Protein AF-A0A4Q1REK7-F1 (afdb_monomer_lite)

Structure (mmCIF, N/CA/C/O backbone):
data_AF-A0A4Q1REK7-F1
#
_entry.id   AF-A0A4Q1REK7-F1
#
loop_
_atom_site.group_PDB
_atom_site.id
_atom_site.type_symbol
_atom_site.label_atom_id
_atom_site.label_alt_id
_atom_site.label_comp_id
_atom_site.label_asym_id
_atom_site.label_entity_id
_atom_site.label_seq_id
_atom_site.pdbx_PDB_ins_code
_atom_site.Cartn_x
_atom_site.Cartn_y
_atom_site.Cartn_z
_atom_site.occupancy
_atom_site.B_iso_or_equiv
_atom_site.auth_seq_id
_atom_site.auth_comp_id
_atom_site.auth_asym_id
_atom_site.auth_atom_id
_atom_site.pdbx_PDB_model_num
ATOM 1 N N . MET A 1 1 ? -4.930 15.300 8.631 1.00 40.69 1 MET A N 1
ATOM 2 C CA . MET A 1 1 ? -4.802 14.930 7.208 1.00 40.69 1 MET A CA 1
ATOM 3 C C . MET A 1 1 ? -3.530 15.569 6.700 1.00 40.69 1 MET A C 1
ATOM 5 O O . MET A 1 1 ? -3.351 16.754 6.948 1.00 40.69 1 MET A O 1
ATOM 9 N N . ALA A 1 2 ? -2.632 14.798 6.089 1.00 46.28 2 ALA A N 1
ATOM 10 C CA . ALA A 1 2 ? -1.589 15.404 5.270 1.00 46.28 2 ALA A CA 1
ATOM 11 C C . ALA A 1 2 ? -2.269 16.112 4.088 1.00 46.28 2 ALA A C 1
ATOM 13 O O . ALA A 1 2 ? -3.303 15.639 3.612 1.00 46.28 2 ALA A O 1
ATOM 14 N N . GLU A 1 3 ? -1.734 17.251 3.660 1.00 57.84 3 GLU A N 1
ATOM 15 C CA . GLU A 1 3 ? -2.223 17.936 2.463 1.00 57.84 3 GLU A CA 1
ATOM 16 C C . GLU A 1 3 ? -2.093 16.985 1.258 1.00 57.84 3 GLU A C 1
ATOM 18 O O . GLU A 1 3 ? -1.004 16.444 1.050 1.00 57.84 3 GLU A O 1
ATOM 23 N N . PRO A 1 4 ? -3.153 16.767 0.456 1.00 64.94 4 PRO A N 1
ATOM 24 C CA . PRO A 1 4 ? -3.105 15.845 -0.682 1.00 64.94 4 PRO A CA 1
ATOM 25 C C . PRO A 1 4 ? -2.136 16.315 -1.777 1.00 64.94 4 PRO A C 1
ATOM 27 O O . PRO A 1 4 ? -1.752 15.540 -2.648 1.00 64.94 4 PRO A O 1
ATOM 30 N N . THR A 1 5 ? -1.731 17.589 -1.763 1.00 70.25 5 THR A N 1
ATOM 31 C CA . THR A 1 5 ? -0.732 18.145 -2.679 1.00 70.25 5 THR A CA 1
ATOM 32 C C . THR A 1 5 ? -0.025 19.335 -2.038 1.00 70.25 5 THR A C 1
ATOM 34 O O . THR A 1 5 ? -0.669 20.261 -1.545 1.00 70.25 5 THR A O 1
ATOM 37 N N . THR A 1 6 ? 1.307 19.342 -2.090 1.00 78.38 6 THR A N 1
ATOM 38 C CA . THR A 1 6 ? 2.155 20.408 -1.526 1.00 78.38 6 THR A CA 1
ATOM 39 C C . THR A 1 6 ? 2.846 21.270 -2.589 1.00 78.38 6 THR A C 1
ATOM 41 O O . THR A 1 6 ? 3.461 22.279 -2.246 1.00 78.38 6 THR A O 1
ATOM 44 N N . GLN A 1 7 ? 2.739 20.917 -3.877 1.00 83.75 7 GLN A N 1
ATOM 45 C CA . GLN A 1 7 ? 3.412 21.598 -4.988 1.00 83.75 7 GLN A CA 1
ATOM 46 C C . GLN A 1 7 ? 2.493 21.754 -6.205 1.00 83.75 7 GLN A C 1
ATOM 48 O O . GLN A 1 7 ? 1.791 20.823 -6.594 1.00 83.75 7 GLN A O 1
ATOM 53 N N . TYR A 1 8 ? 2.538 22.927 -6.842 1.00 85.12 8 TYR A N 1
ATOM 54 C CA . TYR A 1 8 ? 1.718 23.257 -8.010 1.00 85.12 8 TYR A CA 1
ATOM 55 C C . TYR A 1 8 ? 2.549 23.986 -9.067 1.00 85.12 8 TYR A C 1
ATOM 57 O O . TYR A 1 8 ? 3.308 24.902 -8.748 1.00 85.12 8 TYR A O 1
ATOM 65 N N . VAL A 1 9 ? 2.348 23.634 -10.339 1.00 86.81 9 VAL A N 1
ATOM 66 C CA . VAL A 1 9 ? 2.852 24.406 -11.484 1.00 86.81 9 VAL A CA 1
ATOM 67 C C . VAL A 1 9 ? 1.707 25.262 -12.015 1.00 86.81 9 VAL A C 1
ATOM 69 O O . VAL A 1 9 ? 0.675 24.741 -12.431 1.00 86.81 9 VAL A O 1
ATOM 72 N N . VAL A 1 10 ? 1.879 26.586 -12.000 1.00 87.69 10 VAL A N 1
ATOM 73 C CA . VAL A 1 10 ? 0.847 27.544 -12.423 1.00 87.69 10 VAL A CA 1
ATOM 74 C C . VAL A 1 10 ? 1.374 28.393 -13.575 1.00 87.69 10 VAL A C 1
ATOM 76 O O . VAL A 1 10 ? 2.417 29.034 -13.460 1.00 87.69 10 VAL A O 1
ATOM 79 N N . ALA A 1 11 ? 0.636 28.438 -14.684 1.00 89.56 11 ALA A N 1
ATOM 80 C CA . ALA A 1 11 ? 0.924 29.329 -15.804 1.00 89.56 11 ALA A CA 1
ATOM 81 C C . ALA A 1 11 ? 0.022 30.573 -15.747 1.00 89.56 11 ALA A C 1
ATOM 83 O O . ALA A 1 11 ? -1.202 30.471 -15.671 1.00 89.56 11 ALA A O 1
ATOM 84 N N . SER A 1 12 ? 0.624 31.765 -15.808 1.00 91.44 12 SER A N 1
ATOM 85 C CA . SER A 1 12 ? -0.128 33.023 -15.896 1.00 91.44 12 SER A CA 1
ATOM 86 C C . SER A 1 12 ? -0.939 33.093 -17.192 1.00 91.44 12 SER A C 1
ATOM 88 O O . SER A 1 12 ? -0.452 32.694 -18.249 1.00 91.44 12 SER A O 1
ATOM 90 N N . LYS A 1 13 ? -2.126 33.716 -17.146 1.00 90.12 13 LYS A N 1
ATOM 91 C CA . LYS A 1 13 ? -2.912 34.041 -18.353 1.00 90.12 13 LYS A CA 1
ATOM 92 C C . LYS A 1 13 ? -2.147 34.918 -19.351 1.00 90.12 13 LYS A C 1
ATOM 94 O O . LYS A 1 13 ? -2.462 34.901 -20.532 1.00 90.12 13 LYS A O 1
ATOM 99 N N . ALA A 1 14 ? -1.162 35.683 -18.880 1.00 95.38 14 ALA A N 1
ATOM 100 C CA . ALA A 1 14 ? -0.300 36.513 -19.720 1.00 95.38 14 ALA A CA 1
ATOM 101 C C . ALA A 1 14 ? 0.949 35.769 -20.236 1.00 95.38 14 ALA A C 1
ATOM 103 O O . ALA A 1 14 ? 1.764 36.365 -20.940 1.00 95.38 14 ALA A O 1
ATOM 104 N N . CYS A 1 15 ? 1.145 34.495 -19.873 1.00 94.12 15 CYS A N 1
ATOM 105 C CA . CYS A 1 15 ? 2.273 33.711 -20.364 1.00 94.12 15 CYS A CA 1
ATOM 106 C C . CYS A 1 15 ? 2.146 33.537 -21.879 1.00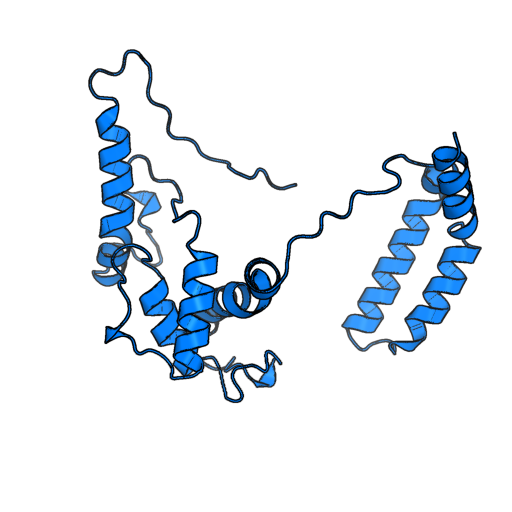 94.12 15 CYS A C 1
ATOM 108 O O . CYS A 1 15 ? 1.111 33.104 -22.374 1.00 94.12 15 CYS A O 1
ATOM 110 N N . LYS A 1 16 ? 3.207 33.877 -22.616 1.00 96.38 16 LYS A N 1
ATOM 111 C CA . LYS A 1 16 ? 3.201 33.820 -24.082 1.00 96.38 16 LYS A CA 1
ATOM 112 C C . LYS A 1 16 ? 3.076 32.388 -24.615 1.00 96.38 16 LYS A C 1
ATOM 114 O O . LYS A 1 16 ? 2.462 32.204 -25.656 1.00 96.38 16 LYS A O 1
ATOM 119 N N . ASN A 1 17 ? 3.652 31.414 -23.902 1.00 95.00 17 ASN A N 1
ATOM 120 C CA . ASN A 1 17 ? 3.702 30.002 -24.297 1.00 95.00 17 ASN A CA 1
ATOM 121 C C . ASN A 1 17 ? 3.345 29.090 -23.099 1.00 95.00 17 ASN A C 1
ATOM 123 O O . ASN A 1 17 ? 4.228 28.427 -22.542 1.00 95.00 17 ASN A O 1
ATOM 127 N N . PRO A 1 18 ? 2.088 29.089 -22.616 1.00 92.56 18 PRO A N 1
ATOM 128 C CA . PRO A 1 18 ? 1.692 28.291 -21.454 1.00 92.56 18 PRO A CA 1
ATOM 129 C C . PRO A 1 18 ? 1.814 26.778 -21.703 1.00 92.56 18 PRO A C 1
ATOM 131 O O . PRO A 1 18 ? 2.016 26.012 -20.763 1.00 92.56 18 PRO A O 1
ATOM 134 N N . GLU A 1 19 ? 1.770 26.335 -22.962 1.00 92.69 19 GLU A N 1
ATOM 135 C CA . GLU A 1 19 ? 1.952 24.938 -23.358 1.00 92.69 19 GLU A CA 1
ATOM 136 C C . GLU A 1 19 ? 3.364 24.405 -23.082 1.00 92.69 19 GLU A C 1
ATOM 138 O O . GLU A 1 19 ? 3.560 23.192 -23.012 1.00 92.69 19 GLU A O 1
ATOM 143 N N . ALA A 1 20 ? 4.354 25.289 -22.907 1.00 92.94 20 ALA A N 1
ATOM 144 C CA . ALA A 1 20 ? 5.713 24.889 -22.557 1.00 92.94 20 ALA A CA 1
ATOM 145 C C . ALA A 1 20 ? 5.761 24.150 -21.210 1.00 92.94 20 ALA A C 1
ATOM 147 O O . ALA A 1 20 ? 6.493 23.172 -21.096 1.00 92.94 20 ALA A O 1
ATOM 148 N N . ALA A 1 21 ? 4.941 24.555 -20.230 1.00 90.81 21 ALA A N 1
ATOM 149 C CA . ALA A 1 21 ? 4.862 23.879 -18.934 1.00 90.81 21 ALA A CA 1
ATOM 150 C C . ALA A 1 21 ? 4.430 22.412 -19.096 1.00 90.81 21 ALA A C 1
ATOM 152 O O . ALA A 1 21 ? 5.099 21.513 -18.601 1.00 90.81 21 ALA A O 1
ATOM 153 N N . PHE A 1 22 ? 3.379 22.158 -19.881 1.00 88.50 22 PHE A N 1
ATOM 154 C CA . PHE A 1 22 ? 2.903 20.799 -20.157 1.00 88.50 22 PHE A CA 1
ATOM 155 C C . PHE A 1 22 ? 3.913 19.969 -20.953 1.00 88.50 22 PHE A C 1
ATOM 157 O O . PHE A 1 22 ? 4.079 18.784 -20.692 1.00 88.50 22 PHE A O 1
ATOM 164 N N . LYS A 1 23 ? 4.626 20.578 -21.909 1.00 91.94 23 LYS A N 1
ATOM 165 C CA . LYS A 1 23 ? 5.681 19.882 -22.663 1.00 91.94 23 LYS A CA 1
ATOM 166 C C . LYS A 1 23 ? 6.846 19.459 -21.767 1.00 91.94 23 LYS A C 1
ATOM 168 O O . LYS A 1 23 ? 7.357 18.362 -21.956 1.00 91.94 23 LYS A O 1
ATOM 173 N N . ILE A 1 24 ? 7.241 20.303 -20.811 1.00 91.62 24 ILE A N 1
ATOM 174 C CA . ILE A 1 24 ? 8.262 19.978 -19.804 1.00 91.62 24 ILE A CA 1
ATOM 175 C C . ILE A 1 24 ? 7.775 18.805 -18.938 1.00 91.62 24 ILE A C 1
ATOM 177 O O . ILE A 1 24 ? 8.450 17.787 -18.854 1.00 91.62 24 ILE A O 1
ATOM 181 N N . VAL A 1 25 ? 6.555 18.874 -18.400 1.00 88.69 25 VAL A N 1
ATOM 182 C CA . VAL A 1 25 ? 5.981 17.784 -17.586 1.00 88.69 25 VAL A CA 1
ATOM 183 C C . VAL A 1 25 ? 5.888 16.462 -18.360 1.00 88.69 25 VAL A C 1
ATOM 185 O O . VAL A 1 25 ? 6.363 15.434 -17.887 1.00 88.69 25 VAL A O 1
ATOM 188 N N . ASN A 1 26 ? 5.359 16.473 -19.585 1.00 87.31 26 ASN A N 1
ATOM 189 C CA . ASN A 1 26 ? 5.257 15.257 -20.399 1.00 87.31 26 ASN A CA 1
ATOM 190 C C . ASN A 1 26 ? 6.634 14.675 -20.752 1.00 87.31 26 ASN A C 1
ATOM 192 O O . ASN A 1 26 ? 6.780 13.464 -20.907 1.00 87.31 26 ASN A O 1
ATOM 196 N N . TYR A 1 27 ? 7.648 15.530 -20.904 1.00 89.62 27 TYR A N 1
ATOM 197 C CA . TYR A 1 27 ? 9.011 15.086 -21.167 1.00 89.62 27 TYR A CA 1
ATOM 198 C C . TYR A 1 27 ? 9.643 14.427 -19.936 1.00 89.62 27 TYR A C 1
ATOM 200 O O . TYR A 1 27 ? 10.369 13.450 -20.117 1.00 89.62 27 TYR A O 1
ATOM 208 N N . LEU A 1 28 ? 9.334 14.893 -18.719 1.00 87.50 28 LEU A N 1
ATOM 209 C CA . LEU A 1 28 ? 9.695 14.203 -17.475 1.00 87.50 28 LEU A CA 1
ATOM 210 C C . LEU A 1 28 ? 9.077 12.802 -17.433 1.00 87.50 28 LEU A C 1
ATOM 212 O O . LEU A 1 28 ? 9.816 11.824 -17.402 1.00 87.50 28 LEU A O 1
ATOM 216 N N . ILE A 1 29 ? 7.744 12.705 -17.530 1.00 83.56 29 ILE A N 1
ATOM 217 C CA . ILE A 1 29 ? 7.005 11.429 -17.449 1.00 83.56 29 ILE A CA 1
ATOM 218 C C . ILE A 1 29 ? 7.565 10.408 -18.447 1.00 83.56 29 ILE A C 1
ATOM 220 O O . ILE A 1 29 ? 7.804 9.256 -18.099 1.00 83.56 29 ILE A O 1
ATOM 224 N N . LYS A 1 30 ? 7.846 10.852 -19.677 1.00 84.38 30 LYS A N 1
ATOM 225 C CA . LYS A 1 30 ? 8.348 9.987 -20.748 1.00 84.38 30 LYS A CA 1
ATOM 226 C C . LYS A 1 30 ? 9.787 9.493 -20.547 1.00 84.38 30 LYS A C 1
ATOM 228 O O . LYS A 1 30 ? 10.123 8.431 -21.064 1.00 84.38 30 LYS A O 1
ATOM 233 N N . ASN A 1 31 ? 10.667 10.277 -19.919 1.00 85.62 31 ASN A N 1
ATOM 234 C CA . ASN A 1 31 ? 12.115 10.020 -19.967 1.00 85.62 31 ASN A CA 1
ATOM 235 C C . ASN A 1 31 ? 12.771 9.795 -18.602 1.00 85.62 31 ASN A C 1
ATOM 237 O O . ASN A 1 31 ? 13.913 9.347 -18.576 1.00 85.62 31 ASN A O 1
ATOM 241 N N . GLU A 1 32 ? 12.093 10.085 -17.492 1.00 85.81 32 GLU A N 1
ATOM 242 C CA . GLU A 1 32 ? 12.689 10.006 -16.157 1.00 85.81 32 GLU A CA 1
ATOM 243 C C . GLU A 1 32 ? 13.304 8.636 -15.871 1.00 85.81 32 GLU A C 1
ATOM 245 O O . GLU A 1 32 ? 14.476 8.560 -15.516 1.00 85.81 32 GLU A O 1
ATOM 250 N N . GLN A 1 33 ? 12.552 7.554 -16.097 1.00 81.25 33 GLN A N 1
ATOM 251 C CA . GLN A 1 33 ? 13.055 6.209 -15.821 1.00 81.25 33 GLN A CA 1
ATOM 252 C C . GLN A 1 33 ? 14.275 5.875 -16.685 1.00 81.25 33 GLN A C 1
ATOM 254 O O . GLN A 1 33 ? 15.251 5.324 -16.195 1.00 81.25 33 GLN A O 1
ATOM 259 N N . LYS A 1 34 ? 14.275 6.310 -17.950 1.00 84.31 34 LYS A N 1
ATOM 260 C CA . LYS A 1 34 ? 15.433 6.155 -18.831 1.00 84.31 34 LYS A CA 1
ATOM 261 C C . LYS A 1 34 ? 16.668 6.874 -18.273 1.00 84.31 34 LYS A C 1
ATOM 263 O O . LYS A 1 34 ? 17.761 6.332 -18.352 1.00 84.31 34 LYS A O 1
ATOM 268 N N . TRP A 1 35 ? 16.521 8.075 -17.714 1.00 86.88 35 TRP A N 1
ATOM 269 C CA . TRP A 1 35 ? 17.642 8.802 -17.102 1.00 86.88 35 TRP A CA 1
ATOM 270 C C . TRP A 1 35 ? 18.164 8.124 -15.841 1.00 86.88 35 TRP A C 1
ATOM 272 O O . TRP A 1 35 ? 19.375 8.108 -15.623 1.00 86.88 35 TRP A O 1
ATOM 282 N N . VAL A 1 36 ? 17.268 7.553 -15.035 1.00 81.38 36 VAL A N 1
ATOM 283 C CA . VAL A 1 36 ? 17.641 6.726 -13.882 1.00 81.38 36 VAL A CA 1
ATOM 284 C C . VAL A 1 36 ? 18.452 5.516 -14.352 1.00 81.38 36 VAL A C 1
ATOM 286 O O . VAL A 1 36 ? 19.552 5.293 -13.852 1.00 81.38 36 VAL A O 1
ATOM 289 N N . ASP A 1 37 ? 17.970 4.801 -15.370 1.00 80.81 37 ASP A N 1
ATOM 290 C CA . ASP A 1 37 ? 18.637 3.618 -15.925 1.00 80.81 37 ASP A CA 1
ATOM 291 C C . ASP A 1 37 ? 19.992 3.958 -16.582 1.00 80.81 37 ASP A C 1
ATOM 293 O O . ASP A 1 37 ? 20.941 3.177 -16.515 1.00 80.81 37 ASP A O 1
ATOM 297 N N . GLU A 1 38 ? 20.111 5.141 -17.194 1.00 86.88 38 GLU A N 1
ATOM 298 C CA . GLU A 1 38 ? 21.355 5.673 -17.774 1.00 86.88 38 GLU A CA 1
ATOM 299 C C . GLU A 1 38 ? 22.320 6.251 -16.717 1.00 86.88 38 GLU A C 1
ATOM 301 O O . GLU A 1 38 ? 23.418 6.693 -17.061 1.00 86.88 38 GLU A O 1
ATOM 306 N N . GLY A 1 39 ? 21.940 6.244 -15.433 1.00 83.62 39 GLY A N 1
ATOM 307 C CA . GLY A 1 39 ? 22.769 6.722 -14.322 1.00 83.62 39 GLY A CA 1
ATOM 308 C C . GLY A 1 39 ? 22.915 8.244 -14.251 1.00 83.62 39 GLY A C 1
ATOM 309 O O . GLY A 1 39 ? 23.841 8.745 -13.615 1.00 83.62 39 GLY A O 1
ATOM 310 N N . VAL A 1 40 ? 22.021 8.990 -14.908 1.00 83.81 40 VAL A N 1
ATOM 311 C CA . VAL A 1 40 ? 21.954 10.459 -14.813 1.00 83.81 40 VAL A CA 1
ATOM 312 C C . VAL A 1 40 ? 21.526 10.875 -13.406 1.00 83.81 40 VAL A C 1
ATOM 314 O O . VAL A 1 40 ? 22.038 11.855 -12.868 1.00 83.81 40 VAL A O 1
ATOM 317 N N . SER A 1 41 ? 20.607 10.118 -12.804 1.00 79.38 41 SER A N 1
ATOM 318 C CA . SER A 1 41 ? 20.267 10.235 -11.389 1.00 79.38 41 SER A CA 1
ATOM 319 C C . SER A 1 41 ? 21.145 9.302 -10.563 1.00 79.38 41 SER A C 1
ATOM 321 O O . SER A 1 41 ? 21.316 8.131 -10.895 1.00 79.38 41 SER A O 1
ATOM 323 N N . THR A 1 42 ? 21.685 9.818 -9.465 1.00 74.12 42 THR A N 1
ATOM 324 C CA . THR A 1 42 ? 22.502 9.065 -8.512 1.00 74.12 42 THR A CA 1
ATOM 325 C C . THR A 1 42 ? 21.814 9.012 -7.153 1.00 74.12 42 THR A C 1
ATOM 327 O O . THR A 1 42 ? 20.797 9.661 -6.916 1.00 74.12 42 THR A O 1
ATOM 330 N N . THR A 1 43 ? 22.397 8.270 -6.213 1.00 69.69 43 THR A N 1
ATOM 331 C CA . THR A 1 43 ? 21.961 8.274 -4.808 1.00 69.69 43 THR A CA 1
ATOM 332 C C . THR A 1 43 ? 22.093 9.640 -4.130 1.00 69.69 43 THR A C 1
ATOM 334 O O . THR A 1 43 ? 21.492 9.850 -3.082 1.00 69.69 43 THR A O 1
ATOM 337 N N . GLU A 1 44 ? 22.898 10.546 -4.691 1.00 78.12 44 GLU A N 1
ATOM 338 C CA . GLU A 1 44 ? 23.170 11.880 -4.141 1.00 78.12 44 GLU A CA 1
ATOM 339 C C . GLU A 1 44 ? 22.415 12.993 -4.880 1.00 78.12 44 GLU A C 1
ATOM 341 O O . GLU A 1 44 ? 22.252 14.077 -4.327 1.00 78.12 44 GLU A O 1
ATOM 346 N N . MET A 1 45 ? 21.979 12.740 -6.120 1.00 81.62 45 MET A N 1
ATOM 347 C CA . MET A 1 45 ? 21.316 13.722 -6.976 1.00 81.62 45 MET A CA 1
ATOM 348 C C . MET A 1 45 ? 20.238 13.045 -7.826 1.00 81.62 45 MET A C 1
ATOM 350 O O . MET A 1 45 ? 20.538 12.305 -8.764 1.00 81.62 45 MET A O 1
ATOM 354 N N . GLY A 1 46 ? 18.976 13.290 -7.494 1.00 83.88 46 GLY A N 1
ATOM 355 C CA . GLY A 1 46 ? 17.816 12.770 -8.209 1.00 83.88 46 GLY A CA 1
ATOM 356 C C . GLY A 1 46 ? 17.367 13.687 -9.347 1.00 83.88 46 GLY A C 1
ATOM 357 O O . GLY A 1 46 ? 17.777 14.842 -9.444 1.00 83.88 46 GLY A O 1
ATOM 358 N N . THR A 1 47 ? 16.461 13.196 -10.198 1.00 86.31 47 THR A N 1
ATOM 359 C CA . THR A 1 47 ? 15.832 13.996 -11.269 1.00 86.31 47 THR A CA 1
ATOM 360 C C . THR A 1 47 ? 15.236 15.306 -10.752 1.00 86.31 47 THR A C 1
ATOM 362 O O . THR A 1 47 ? 15.334 16.340 -11.413 1.00 86.31 47 THR A O 1
ATOM 365 N N . ALA A 1 48 ? 14.683 15.281 -9.538 1.00 86.81 48 ALA A N 1
ATOM 366 C CA . ALA A 1 48 ? 14.117 16.445 -8.867 1.00 86.81 48 ALA A CA 1
ATOM 367 C C . ALA A 1 48 ? 15.111 17.601 -8.657 1.00 86.81 48 ALA A C 1
ATOM 369 O O . ALA A 1 48 ? 14.689 18.754 -8.598 1.00 86.81 48 ALA A O 1
ATOM 370 N N . ASP A 1 49 ? 16.414 17.313 -8.576 1.00 87.88 49 ASP A N 1
ATOM 371 C CA . ASP A 1 49 ? 17.441 18.317 -8.281 1.00 87.88 49 ASP A CA 1
ATOM 372 C C . ASP A 1 49 ? 17.819 19.168 -9.500 1.00 87.88 49 ASP A C 1
ATOM 374 O O . ASP A 1 49 ? 18.315 20.286 -9.351 1.00 87.88 49 ASP A O 1
ATOM 378 N N . PHE A 1 50 ? 17.590 18.662 -10.717 1.00 86.06 50 PHE A N 1
ATOM 379 C CA . PHE A 1 50 ? 18.024 19.326 -11.951 1.00 86.06 50 PHE A CA 1
ATOM 380 C C . PHE A 1 50 ? 16.920 19.510 -12.995 1.00 86.06 50 PHE A C 1
ATOM 382 O O . PHE A 1 50 ? 17.094 20.306 -13.924 1.00 86.06 50 PHE A O 1
ATOM 389 N N . TYR A 1 51 ? 15.792 18.803 -12.883 1.00 90.56 51 TYR A N 1
ATOM 390 C CA . TYR A 1 51 ? 14.721 18.907 -13.865 1.00 90.56 51 TYR A CA 1
ATOM 391 C C . TYR A 1 51 ? 13.831 20.140 -13.607 1.00 90.56 51 TYR A C 1
ATOM 393 O O . TYR A 1 51 ? 13.305 20.315 -12.505 1.00 90.56 51 TYR A O 1
ATOM 401 N N . PRO A 1 52 ? 13.630 21.029 -14.600 1.00 89.88 52 PRO A N 1
ATOM 402 C CA . PRO A 1 52 ? 12.833 22.235 -14.406 1.00 89.88 52 PRO A CA 1
ATOM 403 C C . PRO A 1 52 ? 11.361 21.896 -14.162 1.00 89.88 52 PRO A C 1
ATOM 405 O O . PRO A 1 52 ? 10.801 21.029 -14.826 1.00 89.88 52 PRO A O 1
ATOM 408 N N . LEU A 1 53 ? 10.714 22.646 -13.263 1.00 88.50 53 LEU A N 1
ATOM 409 C CA . LEU A 1 53 ? 9.303 22.449 -12.895 1.00 88.50 53 LEU A CA 1
ATOM 410 C C . LEU A 1 53 ? 9.000 21.027 -12.397 1.00 88.50 53 LEU A C 1
ATOM 412 O O . LEU A 1 53 ? 7.878 20.551 -12.570 1.00 88.50 53 LEU A O 1
ATOM 416 N N . TYR A 1 54 ? 9.991 20.353 -11.802 1.00 87.81 54 TYR A N 1
ATOM 417 C CA . TYR A 1 54 ? 9.781 19.031 -11.237 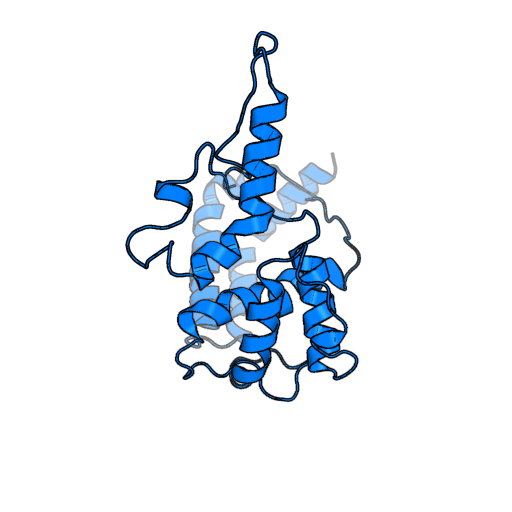1.00 87.81 54 TYR A CA 1
ATOM 418 C C . TYR A 1 54 ? 8.647 19.058 -10.209 1.00 87.81 54 TYR A C 1
ATOM 420 O O . TYR A 1 54 ? 8.601 19.901 -9.310 1.00 87.81 54 TYR A O 1
ATOM 428 N N . ASN A 1 55 ? 7.746 18.101 -10.367 1.00 85.38 55 ASN A N 1
ATOM 429 C CA . ASN A 1 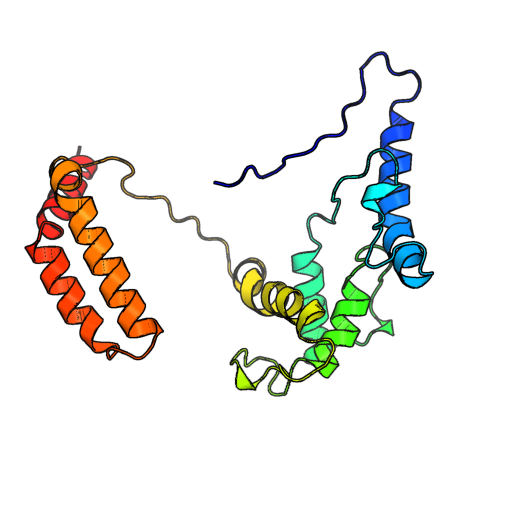55 ? 6.738 17.706 -9.404 1.00 85.38 55 ASN A CA 1
ATOM 430 C C . ASN A 1 55 ? 6.559 16.193 -9.574 1.00 85.38 55 ASN A C 1
ATOM 432 O O . ASN A 1 55 ? 6.892 15.639 -10.628 1.00 85.38 55 ASN A O 1
ATOM 436 N N . THR A 1 56 ? 6.028 15.528 -8.559 1.00 80.62 56 THR A N 1
ATOM 437 C CA . THR A 1 56 ? 5.692 14.113 -8.679 1.00 80.62 56 THR A CA 1
ATOM 438 C C . THR A 1 56 ? 4.413 13.992 -9.501 1.00 80.62 56 THR A C 1
ATOM 440 O O . THR A 1 56 ? 3.349 14.439 -9.076 1.00 80.62 56 THR A O 1
ATOM 443 N N . TYR A 1 57 ? 4.534 13.404 -10.689 1.00 79.00 57 TYR A N 1
ATOM 444 C CA . TYR A 1 57 ? 3.415 13.093 -11.572 1.00 79.00 57 TYR A CA 1
ATOM 445 C C . TYR A 1 57 ? 3.339 11.589 -11.775 1.00 79.00 57 TYR A C 1
ATOM 447 O O . TYR A 1 57 ? 4.366 10.950 -12.023 1.00 79.00 57 TYR A O 1
ATOM 455 N N . ASP A 1 58 ? 2.123 11.067 -11.715 1.00 79.94 58 ASP A N 1
ATOM 456 C CA . ASP A 1 58 ? 1.833 9.669 -11.992 1.00 79.94 58 ASP A CA 1
ATOM 457 C C . ASP A 1 58 ? 0.487 9.532 -12.708 1.00 79.94 58 ASP A C 1
ATOM 459 O O . ASP A 1 58 ? -0.286 10.500 -12.773 1.00 79.94 58 ASP A O 1
ATOM 463 N N . ASN A 1 59 ? 0.220 8.355 -13.271 1.00 85.12 59 ASN A N 1
ATOM 464 C CA . ASN A 1 59 ? -1.082 8.074 -13.865 1.00 85.12 59 ASN A CA 1
ATOM 465 C C . ASN A 1 59 ? -2.150 7.989 -12.771 1.00 85.12 59 ASN A C 1
ATOM 467 O O . ASN A 1 59 ? -1.887 7.546 -11.654 1.00 85.12 59 ASN A O 1
ATOM 471 N N . ALA A 1 60 ? -3.370 8.424 -13.091 1.00 85.94 60 ALA A N 1
ATOM 472 C CA . ALA A 1 60 ? -4.476 8.368 -12.136 1.00 85.94 60 ALA A CA 1
ATOM 473 C C . ALA A 1 60 ? -4.858 6.925 -11.766 1.00 85.94 60 ALA A C 1
ATOM 475 O O . ALA A 1 60 ? -5.412 6.718 -10.696 1.00 85.94 60 ALA A O 1
ATOM 476 N N . ASP A 1 61 ? -4.564 5.981 -12.658 1.00 89.06 61 ASP A N 1
ATOM 477 C CA . ASP A 1 61 ? -4.799 4.542 -12.573 1.00 89.06 61 ASP A CA 1
ATOM 478 C C . ASP A 1 61 ? -3.501 3.732 -12.367 1.00 89.06 61 ASP A C 1
ATOM 480 O O . ASP A 1 61 ? -3.498 2.516 -12.556 1.00 89.06 61 ASP A O 1
ATOM 484 N N . GLU A 1 62 ? -2.385 4.384 -11.997 1.00 89.44 62 GLU A N 1
ATOM 485 C CA . GLU A 1 62 ? -1.064 3.737 -11.904 1.00 89.44 62 GLU A CA 1
ATOM 486 C C . GLU A 1 62 ? -1.086 2.495 -11.001 1.00 89.44 62 GLU A C 1
ATOM 488 O O . GLU A 1 62 ? -0.499 1.459 -11.335 1.00 89.44 62 GLU A O 1
ATOM 493 N N . ILE A 1 63 ? -1.739 2.600 -9.839 1.00 91.12 63 ILE A N 1
ATOM 494 C CA . ILE A 1 63 ? -1.738 1.540 -8.828 1.00 91.12 63 ILE A CA 1
ATOM 495 C C . ILE A 1 63 ? -2.711 0.428 -9.219 1.00 91.12 63 ILE A C 1
ATOM 497 O O . ILE A 1 63 ? -2.331 -0.740 -9.135 1.00 91.12 63 ILE A O 1
ATOM 501 N N . GLU A 1 64 ? -3.893 0.762 -9.741 1.00 91.69 64 GLU A N 1
ATOM 502 C CA . GLU A 1 64 ? -4.888 -0.213 -10.193 1.00 91.69 64 GLU A CA 1
ATOM 503 C C . GLU A 1 64 ? -4.364 -1.050 -11.368 1.00 91.69 64 GLU A C 1
ATOM 505 O O . GLU A 1 64 ? -4.496 -2.278 -11.373 1.00 91.69 64 GLU A O 1
ATOM 510 N N . VAL A 1 65 ? -3.713 -0.408 -12.347 1.00 94.19 65 VAL A N 1
ATOM 511 C CA . VAL A 1 65 ? -3.070 -1.106 -13.470 1.00 94.19 65 VAL A CA 1
ATOM 512 C C . VAL A 1 65 ? -1.922 -1.978 -12.970 1.00 94.19 65 VAL A C 1
ATOM 514 O O . VAL A 1 65 ? -1.814 -3.139 -13.373 1.00 94.19 65 VAL A O 1
ATOM 517 N N . SER A 1 66 ? -1.087 -1.462 -12.062 1.00 95.62 66 SER A N 1
ATOM 518 C CA . SER A 1 66 ? 0.008 -2.248 -11.486 1.00 95.62 66 SER A CA 1
ATOM 519 C C . SER A 1 66 ? -0.503 -3.468 -10.721 1.00 95.62 66 SER A C 1
ATOM 521 O O . SER A 1 66 ? 0.058 -4.554 -10.862 1.00 95.62 66 SER A O 1
ATOM 523 N N . TYR A 1 67 ? -1.582 -3.323 -9.950 1.00 95.75 67 TYR A N 1
ATOM 524 C CA . TYR A 1 67 ? -2.214 -4.420 -9.224 1.00 95.75 67 TYR A CA 1
ATOM 525 C C . TYR A 1 67 ? -2.692 -5.526 -10.169 1.00 95.75 67 TYR A C 1
ATOM 527 O O . TYR A 1 67 ? -2.335 -6.695 -9.988 1.00 95.75 67 TYR A O 1
ATOM 535 N N . ASP A 1 68 ? -3.472 -5.160 -11.190 1.00 95.25 68 ASP A N 1
ATOM 536 C CA . ASP A 1 68 ? -4.041 -6.107 -12.152 1.00 95.25 68 ASP A CA 1
ATOM 537 C C . ASP A 1 68 ? -2.941 -6.853 -12.922 1.00 95.25 68 ASP A C 1
ATOM 539 O O . ASP A 1 68 ? -2.949 -8.085 -12.996 1.00 95.25 68 ASP A O 1
ATOM 543 N N . VAL A 1 69 ? -1.940 -6.122 -13.424 1.00 97.00 69 VAL A N 1
ATOM 544 C CA . VAL A 1 69 ? -0.814 -6.709 -14.163 1.00 97.00 69 VAL A CA 1
ATOM 545 C C . VAL A 1 69 ? 0.010 -7.636 -13.273 1.00 97.00 69 VAL A C 1
ATOM 547 O O . VAL A 1 69 ? 0.273 -8.771 -13.667 1.00 97.00 69 VAL A O 1
ATOM 550 N N . LEU A 1 70 ? 0.403 -7.211 -12.068 1.00 97.44 70 LEU A N 1
ATOM 551 C CA . LEU A 1 70 ? 1.205 -8.055 -11.175 1.00 97.44 70 LEU A CA 1
ATOM 552 C C . LEU A 1 70 ? 0.445 -9.317 -10.751 1.00 97.44 70 LEU A C 1
ATOM 554 O O . LEU A 1 70 ? 1.042 -10.391 -10.695 1.00 97.44 70 LEU A O 1
ATOM 558 N N . THR A 1 71 ? -0.862 -9.211 -10.502 1.00 95.62 71 THR A N 1
ATOM 559 C CA . THR A 1 71 ? -1.707 -10.356 -10.131 1.00 95.62 71 THR A CA 1
ATOM 560 C C . THR A 1 71 ? -1.785 -11.375 -11.266 1.00 95.62 71 THR A C 1
ATOM 562 O O . THR A 1 71 ? -1.484 -12.551 -11.056 1.00 95.62 71 THR A O 1
ATOM 565 N N . LYS A 1 72 ? -2.099 -10.929 -12.490 1.00 96.38 72 LYS A N 1
ATOM 566 C CA . LYS A 1 72 ? -2.133 -11.793 -13.684 1.00 96.38 72 LYS A CA 1
ATOM 567 C C . LYS A 1 72 ? -0.772 -12.400 -13.997 1.00 96.38 72 LYS A C 1
ATOM 569 O O . LYS A 1 72 ? -0.681 -13.563 -14.385 1.00 96.38 72 LYS A O 1
ATOM 574 N N . TYR A 1 73 ? 0.293 -11.625 -13.813 1.00 97.69 73 TYR A N 1
ATOM 575 C CA . TYR A 1 73 ? 1.656 -12.080 -14.052 1.00 97.69 73 TYR A CA 1
ATOM 576 C C . TYR A 1 73 ? 2.070 -13.174 -13.063 1.00 97.69 73 TYR A C 1
ATOM 578 O O . TYR A 1 73 ? 2.585 -14.210 -13.476 1.00 97.69 73 TYR A O 1
ATOM 586 N N . LEU A 1 74 ? 1.781 -12.996 -11.769 1.00 96.50 74 LEU A N 1
ATOM 587 C CA . LEU A 1 74 ? 2.021 -14.020 -10.747 1.00 96.50 74 LEU A CA 1
ATOM 588 C C . LEU A 1 74 ? 1.161 -15.274 -10.963 1.00 96.50 74 LEU A C 1
ATOM 590 O O . LEU A 1 74 ? 1.624 -16.381 -10.705 1.00 96.50 74 LEU A O 1
ATOM 594 N N . ALA A 1 75 ? -0.061 -15.124 -11.479 1.00 95.44 75 ALA A N 1
ATOM 595 C CA . ALA A 1 75 ? -0.917 -16.246 -11.864 1.00 95.44 75 ALA A CA 1
ATOM 596 C C . ALA A 1 75 ? -0.449 -16.970 -13.147 1.00 95.44 75 ALA A C 1
ATOM 598 O O . ALA A 1 75 ? -0.980 -18.027 -13.487 1.00 95.44 75 ALA A O 1
ATOM 599 N N . GLY A 1 76 ? 0.542 -16.423 -13.862 1.00 95.94 76 GLY A N 1
ATOM 600 C CA . GLY A 1 76 ? 1.032 -16.959 -15.133 1.00 95.94 76 GLY A CA 1
ATOM 601 C C . GLY A 1 76 ? 0.083 -16.736 -16.315 1.00 95.94 76 GLY A C 1
ATOM 602 O O . GLY A 1 76 ? 0.215 -17.410 -17.335 1.00 95.94 76 GLY A O 1
ATOM 603 N N . GLU A 1 77 ? -0.878 -15.817 -16.191 1.00 97.75 77 GLU A N 1
ATOM 604 C CA . GLU A 1 77 ? -1.856 -15.495 -17.240 1.00 97.75 77 GLU A CA 1
ATOM 605 C C . GLU A 1 77 ? -1.279 -14.584 -18.330 1.00 97.75 77 GLU A C 1
ATOM 607 O O . GLU A 1 77 ? -1.731 -14.626 -19.474 1.00 97.75 77 GLU A O 1
ATOM 612 N N . ILE A 1 78 ? -0.283 -13.770 -17.974 1.00 98.25 78 ILE A N 1
ATOM 613 C CA . ILE A 1 78 ? 0.432 -12.865 -18.879 1.00 98.25 78 ILE A CA 1
ATOM 614 C C . ILE A 1 78 ? 1.942 -12.999 -18.685 1.00 98.25 78 ILE A C 1
ATOM 616 O O . ILE A 1 78 ? 2.418 -13.525 -17.679 1.00 98.25 78 ILE A O 1
ATOM 620 N N . THR A 1 79 ? 2.700 -12.466 -19.634 1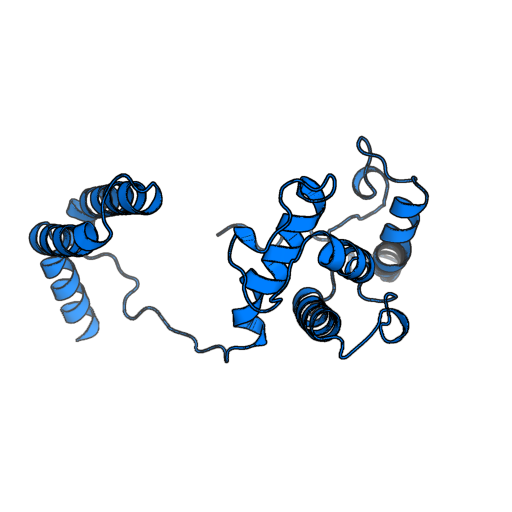.00 97.50 79 THR A N 1
ATOM 621 C CA . THR A 1 79 ? 4.157 -12.327 -19.587 1.00 97.50 79 THR A CA 1
ATOM 622 C C . THR A 1 79 ? 4.563 -10.860 -19.740 1.00 97.50 79 THR A C 1
ATOM 624 O O . THR A 1 79 ? 3.738 -10.003 -20.043 1.00 97.50 79 THR A O 1
ATOM 627 N N . MET A 1 80 ? 5.849 -10.543 -19.553 1.00 96.06 80 MET A N 1
ATOM 628 C CA . MET A 1 80 ? 6.351 -9.179 -19.783 1.00 96.06 80 MET A CA 1
ATOM 629 C C . MET A 1 80 ? 6.170 -8.700 -21.232 1.00 96.06 80 MET A C 1
ATOM 631 O O . MET A 1 80 ? 6.082 -7.496 -21.450 1.00 96.06 80 MET A O 1
ATOM 635 N N . ASP A 1 81 ? 6.093 -9.612 -22.207 1.00 96.69 81 ASP A N 1
ATOM 636 C CA . ASP A 1 81 ? 5.894 -9.266 -23.621 1.00 96.69 81 ASP A CA 1
ATOM 637 C C . ASP A 1 81 ? 4.459 -8.785 -23.915 1.00 96.69 81 ASP A C 1
ATOM 639 O O . ASP A 1 81 ? 4.221 -8.141 -24.937 1.00 96.69 81 ASP A O 1
ATOM 643 N N . ASP A 1 82 ? 3.511 -9.055 -23.009 1.00 96.62 82 ASP A N 1
ATOM 644 C CA . ASP A 1 82 ? 2.103 -8.662 -23.133 1.00 96.62 82 ASP A CA 1
ATOM 645 C C . ASP A 1 82 ? 1.815 -7.256 -22.567 1.00 96.62 82 ASP A C 1
ATOM 647 O O . ASP A 1 82 ? 0.685 -6.771 -22.656 1.00 96.62 82 ASP A O 1
ATOM 651 N N . VAL A 1 83 ? 2.814 -6.591 -21.971 1.00 95.06 83 VAL A N 1
ATOM 652 C CA . VAL A 1 83 ? 2.638 -5.352 -21.197 1.00 95.06 83 VAL A CA 1
ATOM 653 C C . VAL A 1 83 ? 3.281 -4.150 -21.895 1.00 95.06 83 VAL A C 1
ATOM 655 O O . VAL A 1 83 ? 4.456 -4.164 -22.261 1.00 95.06 83 VAL A O 1
ATOM 658 N N . ASP A 1 84 ? 2.520 -3.059 -22.033 1.00 90.81 84 ASP A N 1
ATOM 659 C CA . ASP A 1 84 ? 3.040 -1.767 -22.493 1.00 90.81 84 ASP A CA 1
ATOM 660 C C . ASP A 1 84 ? 3.586 -0.942 -21.317 1.00 90.81 84 ASP A C 1
ATOM 662 O O . ASP A 1 84 ? 2.846 -0.308 -20.566 1.00 90.81 84 ASP A O 1
ATOM 666 N N . PHE A 1 85 ? 4.911 -0.907 -21.186 1.00 88.56 85 PHE A N 1
ATOM 667 C CA . PHE A 1 85 ? 5.603 -0.136 -20.149 1.00 88.56 85 PHE A CA 1
ATOM 668 C C . PHE A 1 85 ? 5.779 1.355 -20.482 1.00 88.56 85 PHE A C 1
ATOM 670 O O . PHE A 1 85 ? 6.427 2.078 -19.727 1.00 88.56 85 PHE A O 1
ATOM 677 N N . SER A 1 86 ? 5.264 1.838 -21.620 1.00 82.56 86 SER A N 1
ATOM 678 C CA . SER A 1 86 ? 5.484 3.225 -22.056 1.00 82.56 86 SER A CA 1
ATOM 679 C C . SER A 1 86 ? 4.731 4.265 -21.223 1.00 82.56 86 SER A C 1
ATOM 681 O O . SER A 1 86 ? 5.116 5.437 -21.221 1.00 82.56 86 SER A O 1
ATOM 683 N N . THR A 1 87 ? 3.678 3.843 -20.522 1.00 80.62 87 THR A N 1
ATOM 684 C CA . THR A 1 87 ? 2.826 4.706 -19.696 1.00 80.62 87 THR A CA 1
ATOM 685 C C . THR A 1 87 ? 3.055 4.496 -18.202 1.00 80.62 87 THR A C 1
ATOM 687 O O . THR A 1 87 ? 3.061 5.478 -17.470 1.00 80.62 87 THR A O 1
ATOM 690 N N . HIS A 1 88 ? 3.338 3.265 -17.766 1.00 88.75 88 HIS A N 1
ATOM 691 C CA . HIS A 1 88 ? 3.520 2.886 -16.358 1.00 88.75 88 HIS A CA 1
ATOM 692 C C . HIS A 1 88 ? 4.998 2.602 -16.078 1.00 88.75 88 HIS A C 1
ATOM 694 O O . HIS A 1 88 ? 5.469 1.461 -16.123 1.00 88.75 88 HIS A O 1
ATOM 700 N N . LYS A 1 89 ? 5.766 3.673 -15.855 1.00 83.44 89 LYS A N 1
ATOM 701 C CA . LYS A 1 89 ? 7.241 3.643 -15.882 1.00 83.44 89 LYS A CA 1
ATOM 702 C C . LYS A 1 89 ? 7.873 2.716 -14.833 1.00 83.44 89 LYS A C 1
ATOM 704 O O . LYS A 1 89 ? 8.986 2.241 -15.041 1.00 83.44 89 LYS A O 1
ATOM 709 N N . LEU A 1 90 ? 7.183 2.459 -13.720 1.00 88.88 90 LEU A N 1
ATOM 710 C CA . LEU A 1 90 ? 7.682 1.622 -12.623 1.00 88.88 90 LEU A CA 1
ATOM 711 C C . LEU A 1 90 ? 7.292 0.144 -12.773 1.00 88.88 90 LEU A C 1
ATOM 713 O O . LEU A 1 90 ? 7.975 -0.725 -12.231 1.00 88.88 90 LEU A O 1
ATOM 717 N N . LEU A 1 91 ? 6.261 -0.153 -13.570 1.00 93.69 91 LEU A N 1
ATOM 718 C CA . LEU A 1 91 ? 5.646 -1.477 -13.663 1.00 93.69 91 LEU A CA 1
ATOM 719 C C . LEU A 1 91 ? 6.621 -2.571 -14.107 1.00 93.69 91 LEU A C 1
ATOM 721 O O . LEU A 1 91 ? 6.574 -3.689 -13.600 1.00 93.69 91 LEU A O 1
ATOM 725 N N . LYS A 1 92 ? 7.556 -2.255 -15.010 1.00 93.19 92 LYS A N 1
ATOM 726 C CA . LYS A 1 92 ? 8.584 -3.217 -15.429 1.00 93.19 92 LYS A CA 1
ATOM 727 C C . LYS A 1 92 ? 9.464 -3.651 -14.254 1.00 93.19 92 LYS A C 1
ATOM 729 O O . LYS A 1 92 ? 9.674 -4.844 -14.049 1.00 93.19 92 LYS A O 1
ATOM 734 N N . SER A 1 93 ? 9.949 -2.683 -13.476 1.00 92.56 93 SER A N 1
ATOM 735 C CA . SER A 1 93 ? 10.756 -2.936 -12.277 1.00 92.56 93 SER A CA 1
ATOM 736 C C . SER A 1 93 ? 9.951 -3.705 -11.228 1.00 92.56 93 SER A C 1
ATOM 738 O O . SER A 1 93 ? 10.467 -4.639 -10.614 1.00 92.56 93 SER A O 1
ATOM 740 N N . ASP A 1 94 ? 8.662 -3.381 -11.078 1.00 96.69 94 ASP A N 1
ATOM 741 C CA . ASP A 1 94 ? 7.757 -4.097 -10.180 1.00 96.69 94 ASP A CA 1
ATOM 742 C C . ASP A 1 94 ? 7.597 -5.572 -10.602 1.00 96.69 94 ASP A C 1
ATOM 744 O O . ASP A 1 94 ? 7.762 -6.466 -9.768 1.00 96.69 94 ASP A O 1
ATOM 748 N N . MET A 1 95 ? 7.381 -5.861 -11.893 1.00 97.50 95 MET A N 1
ATOM 749 C CA . MET A 1 95 ? 7.302 -7.234 -12.419 1.00 97.50 95 MET A CA 1
ATOM 750 C C . MET A 1 95 ? 8.624 -8.005 -12.257 1.00 97.50 95 MET A C 1
ATOM 752 O O . MET A 1 95 ? 8.630 -9.191 -11.919 1.00 97.50 95 MET A O 1
ATOM 756 N N . GLU A 1 96 ? 9.770 -7.358 -12.470 1.00 96.19 96 GLU A N 1
ATOM 757 C CA . GLU A 1 96 ? 11.083 -7.980 -12.258 1.00 96.19 96 GLU A CA 1
ATOM 758 C C . GLU A 1 96 ? 11.342 -8.279 -10.773 1.00 96.19 96 GLU A C 1
ATOM 760 O O . GLU A 1 96 ? 11.873 -9.338 -10.427 1.00 96.19 96 GLU A O 1
ATOM 765 N N . ALA A 1 97 ? 10.956 -7.365 -9.882 1.00 97.56 97 ALA A N 1
ATOM 766 C CA . ALA A 1 97 ? 11.163 -7.499 -8.446 1.00 97.56 97 ALA A CA 1
ATOM 767 C C . ALA A 1 97 ? 10.205 -8.512 -7.808 1.00 97.56 97 ALA A C 1
ATOM 769 O O . ALA A 1 97 ? 10.630 -9.290 -6.949 1.00 97.56 97 ALA A O 1
ATOM 770 N N . VAL A 1 98 ? 8.935 -8.550 -8.231 1.00 97.62 98 VAL A N 1
ATOM 771 C CA . VAL A 1 98 ? 7.917 -9.408 -7.606 1.00 97.62 98 VAL A CA 1
ATOM 772 C C . VAL A 1 98 ? 8.270 -10.889 -7.722 1.00 97.62 98 VAL A C 1
ATOM 774 O O . VAL A 1 98 ? 8.093 -11.626 -6.759 1.00 97.62 98 VAL A O 1
ATOM 777 N N . THR A 1 99 ? 8.888 -11.315 -8.828 1.00 95.19 99 THR A N 1
ATOM 778 C CA . THR A 1 99 ? 9.328 -12.714 -9.022 1.00 95.19 99 THR A CA 1
ATOM 779 C C . THR A 1 99 ? 10.460 -13.134 -8.084 1.00 95.19 99 THR A C 1
ATOM 781 O O . THR A 1 99 ? 10.607 -14.314 -7.773 1.00 95.19 99 THR A O 1
ATOM 784 N N . LYS A 1 100 ? 11.265 -12.175 -7.612 1.00 96.75 100 LYS A N 1
ATOM 785 C CA . LYS A 1 100 ? 12.366 -12.407 -6.663 1.00 96.75 100 LYS A CA 1
ATOM 786 C C . LYS A 1 100 ? 11.904 -12.309 -5.209 1.00 96.75 100 LYS A C 1
ATOM 788 O O . LYS A 1 100 ? 12.514 -12.914 -4.323 1.00 96.75 100 LYS A O 1
ATOM 793 N N . LEU A 1 101 ? 10.871 -11.501 -4.965 1.00 97.81 101 LEU A N 1
ATOM 794 C CA . LEU A 1 101 ? 10.436 -11.112 -3.628 1.00 97.81 101 LEU A CA 1
ATOM 795 C C . LEU A 1 101 ? 9.200 -11.857 -3.136 1.00 97.81 101 LEU A C 1
ATOM 797 O O . LEU A 1 101 ? 9.114 -12.111 -1.936 1.00 97.81 101 LEU A O 1
ATOM 801 N N . LYS A 1 102 ? 8.266 -12.233 -4.009 1.00 97.62 102 LYS A N 1
ATOM 802 C CA . LYS A 1 102 ? 7.071 -12.992 -3.636 1.00 97.62 102 LYS A CA 1
ATOM 803 C C . LYS A 1 102 ? 7.316 -14.490 -3.832 1.00 97.62 102 LYS A C 1
ATOM 805 O O . LYS A 1 102 ? 7.811 -14.924 -4.867 1.00 97.62 102 LYS A O 1
ATOM 810 N N . LYS A 1 103 ? 6.948 -15.286 -2.831 1.00 96.50 103 LYS A N 1
ATOM 811 C CA . LYS A 1 103 ? 6.996 -16.754 -2.849 1.00 96.50 103 LYS A CA 1
ATOM 812 C C . LYS A 1 103 ? 5.596 -17.327 -3.057 1.00 96.50 103 LYS A C 1
ATOM 814 O O . LYS A 1 103 ? 4.607 -16.692 -2.680 1.00 96.50 103 LYS A O 1
ATOM 819 N N . GLU A 1 104 ? 5.537 -18.536 -3.607 1.00 94.81 104 GLU A N 1
ATOM 820 C CA . GLU A 1 104 ? 4.301 -19.312 -3.670 1.00 94.81 104 GLU A CA 1
ATOM 821 C C . GLU A 1 104 ? 3.816 -19.725 -2.261 1.00 94.81 104 GLU A C 1
ATOM 823 O O . GLU A 1 104 ? 4.639 -19.978 -1.370 1.00 94.81 104 GLU A O 1
ATOM 828 N N . PRO A 1 105 ? 2.492 -19.837 -2.054 1.00 95.50 105 PRO A N 1
ATOM 829 C CA . PRO A 1 105 ? 1.437 -19.480 -3.005 1.00 95.50 105 PRO A CA 1
ATOM 830 C C . PRO A 1 105 ? 1.268 -17.949 -3.113 1.00 95.50 105 PRO A C 1
ATOM 832 O O . PRO A 1 105 ? 1.486 -17.201 -2.154 1.00 95.50 105 PRO A O 1
ATOM 835 N N . TYR A 1 106 ? 0.983 -17.458 -4.321 1.00 94.00 106 TYR A N 1
ATOM 836 C CA . TYR A 1 106 ? 1.063 -16.025 -4.632 1.00 94.00 106 TYR A CA 1
ATOM 837 C C . TYR A 1 106 ? -0.099 -15.187 -4.088 1.00 94.00 106 TYR A C 1
ATOM 839 O O . TYR A 1 106 ? 0.066 -13.984 -3.912 1.00 94.00 106 TYR A O 1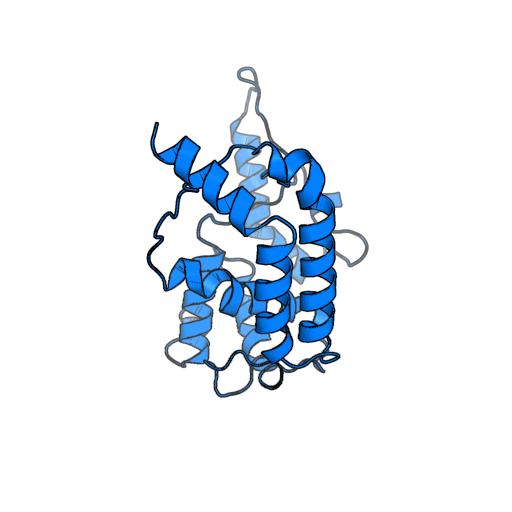
ATOM 847 N N . ASP A 1 107 ? -1.208 -15.827 -3.741 1.00 90.94 107 ASP A N 1
ATOM 848 C CA . ASP A 1 107 ? -2.377 -15.250 -3.075 1.00 90.94 107 ASP A CA 1
ATOM 849 C C . ASP A 1 107 ? -2.239 -15.175 -1.541 1.00 90.94 107 ASP A C 1
ATOM 851 O O . ASP A 1 107 ? -3.031 -14.506 -0.878 1.00 90.94 107 ASP A O 1
ATOM 855 N N . ASP A 1 108 ? -1.220 -15.813 -0.958 1.00 93.94 108 ASP A N 1
ATOM 856 C CA . ASP A 1 108 ? -0.922 -15.716 0.471 1.00 93.94 108 ASP A CA 1
ATOM 857 C C . ASP A 1 108 ? 0.046 -14.558 0.750 1.00 93.94 108 ASP A C 1
ATOM 859 O O . ASP A 1 108 ? 1.231 -14.601 0.404 1.00 93.94 108 ASP A O 1
ATOM 863 N N . PHE A 1 109 ? -0.457 -13.513 1.404 1.00 93.12 109 PHE A N 1
ATOM 864 C CA . PHE A 1 109 ? 0.305 -12.309 1.741 1.00 93.12 109 PHE A CA 1
ATOM 865 C C . PHE A 1 109 ? 0.964 -12.348 3.127 1.00 93.12 109 PHE A C 1
ATOM 867 O O . PHE A 1 109 ? 1.467 -11.322 3.593 1.00 93.12 109 PHE A O 1
ATOM 874 N N . SER A 1 110 ? 1.009 -13.519 3.774 1.00 94.25 110 SER A N 1
ATOM 875 C CA . SER A 1 110 ? 1.719 -13.723 5.041 1.00 94.25 110 SER A CA 1
ATOM 876 C C . SER A 1 110 ? 3.203 -13.363 4.925 1.00 94.25 110 SER A C 1
ATOM 878 O O . SER A 1 110 ? 3.832 -13.510 3.875 1.00 94.25 110 SER A O 1
ATOM 880 N N . LEU A 1 111 ? 3.790 -12.888 6.027 1.00 92.31 111 LEU A N 1
ATOM 881 C CA . LEU A 1 111 ? 5.160 -12.361 6.051 1.00 92.31 111 LEU A CA 1
ATOM 882 C C . LEU A 1 111 ? 6.208 -13.366 5.536 1.00 92.31 111 LEU A C 1
ATOM 884 O O . LEU A 1 111 ? 7.153 -12.980 4.851 1.00 92.31 111 LEU A O 1
ATOM 888 N N . ASP A 1 112 ? 6.033 -14.656 5.826 1.00 94.94 112 ASP A N 1
ATOM 889 C CA . ASP A 1 112 ? 6.934 -15.733 5.395 1.00 94.94 112 ASP A CA 1
ATOM 890 C C . ASP A 1 112 ? 6.900 -15.984 3.876 1.00 94.94 112 ASP A C 1
ATOM 892 O O . ASP A 1 112 ? 7.844 -16.563 3.322 1.00 94.94 112 ASP A O 1
ATOM 896 N N . LYS A 1 113 ? 5.857 -15.498 3.187 1.00 97.25 113 LYS A N 1
ATOM 897 C CA . LYS A 1 113 ? 5.713 -15.546 1.723 1.00 97.25 113 LYS A CA 1
ATOM 898 C C . LYS A 1 113 ? 6.447 -14.427 1.002 1.00 97.25 113 LYS A C 1
ATOM 900 O O . LYS A 1 113 ? 6.410 -14.371 -0.226 1.00 97.25 113 LYS A O 1
ATOM 905 N N . TRP A 1 114 ? 7.161 -13.585 1.737 1.00 97.00 114 TRP A N 1
ATOM 906 C CA . TRP A 1 114 ? 8.053 -12.581 1.180 1.00 97.00 114 TRP A CA 1
ATOM 907 C C . TRP A 1 114 ? 9.517 -12.959 1.433 1.00 97.00 114 TRP A C 1
ATOM 909 O O . TRP A 1 114 ? 9.880 -13.579 2.438 1.00 97.00 114 TRP A O 1
ATOM 919 N N . ASN A 1 115 ? 10.388 -12.648 0.479 1.00 96.88 115 ASN A N 1
ATOM 920 C CA . ASN A 1 115 ? 11.830 -12.817 0.600 1.00 96.88 115 ASN A CA 1
ATOM 921 C C . ASN A 1 115 ? 12.457 -11.548 1.189 1.00 96.88 115 ASN A C 1
ATOM 923 O O . ASN A 1 115 ? 12.944 -10.684 0.463 1.00 96.88 115 ASN A O 1
ATOM 927 N N . LEU A 1 116 ? 12.418 -11.439 2.517 1.00 95.88 116 LEU A N 1
ATOM 928 C CA . LEU A 1 116 ? 12.933 -10.271 3.239 1.00 95.88 116 LEU A CA 1
ATOM 929 C C . LEU A 1 116 ? 14.465 -10.160 3.201 1.00 95.88 116 LEU A C 1
ATOM 931 O O . LEU A 1 116 ? 14.998 -9.075 3.412 1.00 95.88 116 LEU A O 1
ATOM 935 N N . ASP A 1 117 ? 15.159 -11.264 2.912 1.00 95.69 117 ASP A N 1
ATOM 936 C CA . ASP A 1 117 ? 16.624 -11.344 2.908 1.00 95.69 117 ASP A CA 1
ATOM 937 C C . ASP A 1 117 ? 17.251 -10.914 1.570 1.00 95.69 117 ASP A C 1
ATOM 939 O O . ASP A 1 117 ? 18.474 -10.847 1.445 1.00 95.69 117 ASP A O 1
ATOM 943 N N . SER A 1 118 ? 16.434 -10.635 0.548 1.00 96.00 118 SER A N 1
ATOM 944 C CA . SER A 1 118 ? 16.930 -10.158 -0.742 1.00 96.00 118 SER A CA 1
ATOM 945 C C . SER A 1 118 ? 17.532 -8.757 -0.624 1.00 96.00 118 SER A C 1
ATOM 947 O O . SER A 1 118 ? 16.990 -7.864 0.025 1.00 96.00 118 SER A O 1
ATOM 949 N N . ASP A 1 119 ? 18.628 -8.542 -1.343 1.00 96.00 119 ASP A N 1
ATOM 950 C CA . ASP A 1 119 ? 19.291 -7.252 -1.528 1.00 96.00 119 ASP A CA 1
ATOM 951 C C . ASP A 1 119 ? 18.353 -6.142 -2.035 1.00 96.00 119 ASP A C 1
ATOM 953 O O . ASP A 1 119 ? 18.496 -4.985 -1.636 1.00 96.00 119 ASP A O 1
ATOM 957 N N . ILE A 1 120 ? 17.357 -6.491 -2.855 1.00 94.75 120 ILE A N 1
ATOM 958 C CA . ILE A 1 120 ? 16.367 -5.539 -3.376 1.00 94.75 120 ILE A CA 1
ATOM 959 C C . ILE A 1 120 ? 15.152 -5.345 -2.456 1.00 94.75 120 ILE A C 1
ATOM 961 O O . ILE A 1 120 ? 14.344 -4.445 -2.694 1.00 94.75 120 ILE A O 1
ATOM 965 N N . ALA A 1 121 ? 15.010 -6.136 -1.384 1.00 94.88 121 ALA A N 1
ATOM 966 C CA . ALA A 1 121 ? 13.827 -6.091 -0.522 1.00 94.88 121 ALA A CA 1
ATOM 967 C C . ALA A 1 121 ? 13.611 -4.694 0.074 1.00 94.88 121 ALA A C 1
ATOM 969 O O . ALA A 1 121 ? 12.508 -4.164 0.018 1.00 94.88 121 ALA A O 1
ATOM 970 N N . LYS A 1 122 ? 14.673 -4.042 0.561 1.00 93.44 122 LYS A N 1
ATOM 971 C CA . LYS A 1 122 ? 14.577 -2.706 1.172 1.00 93.44 122 LYS A CA 1
ATOM 972 C C . LYS A 1 122 ? 13.959 -1.655 0.239 1.00 93.44 122 LYS A C 1
ATOM 974 O O . LYS A 1 122 ? 13.252 -0.772 0.717 1.00 93.44 122 LYS A O 1
ATOM 979 N N . ASN A 1 123 ? 14.238 -1.743 -1.060 1.00 89.44 123 ASN A N 1
ATOM 980 C CA . ASN A 1 123 ? 13.855 -0.716 -2.028 1.00 89.44 123 ASN A CA 1
ATOM 981 C C . ASN A 1 123 ? 12.544 -1.053 -2.752 1.00 89.44 123 ASN A C 1
ATOM 983 O O . ASN A 1 123 ? 11.756 -0.152 -3.018 1.00 89.44 123 ASN A O 1
ATOM 987 N N . ASN A 1 124 ? 12.293 -2.331 -3.047 1.00 95.31 124 ASN A N 1
ATOM 988 C CA . ASN A 1 124 ? 11.156 -2.745 -3.872 1.00 95.31 124 ASN A CA 1
ATOM 989 C C . ASN A 1 124 ? 9.991 -3.313 -3.051 1.00 95.31 124 ASN A C 1
ATOM 991 O O . ASN A 1 124 ? 8.833 -3.125 -3.422 1.00 95.31 124 ASN A O 1
ATOM 995 N N . LEU A 1 125 ? 10.264 -3.983 -1.925 1.00 95.38 125 LEU A N 1
ATOM 996 C CA . LEU A 1 125 ? 9.220 -4.662 -1.154 1.00 95.38 125 LEU A CA 1
ATOM 997 C C . LEU A 1 125 ? 8.130 -3.711 -0.631 1.00 95.38 125 LEU A C 1
ATOM 999 O O . LEU A 1 125 ? 6.962 -4.068 -0.770 1.00 95.38 125 LEU A O 1
ATOM 1003 N N . PRO A 1 126 ? 8.439 -2.515 -0.079 1.00 95.19 126 PRO A N 1
ATOM 1004 C CA . PRO A 1 126 ? 7.395 -1.621 0.422 1.00 95.19 126 PRO A CA 1
ATOM 1005 C C . PRO A 1 126 ? 6.371 -1.245 -0.651 1.00 95.19 126 PRO A C 1
ATOM 1007 O O . PRO A 1 126 ? 5.174 -1.244 -0.377 1.00 95.19 126 PRO A O 1
ATOM 1010 N N . ARG A 1 127 ? 6.833 -0.982 -1.882 1.00 94.38 127 ARG A N 1
ATOM 1011 C CA . ARG A 1 127 ? 5.961 -0.671 -3.019 1.00 94.38 127 ARG A CA 1
ATOM 1012 C C . ARG A 1 127 ? 5.119 -1.879 -3.424 1.00 94.38 127 ARG A C 1
ATOM 1014 O O . ARG A 1 127 ? 3.909 -1.743 -3.549 1.00 94.38 127 ARG A O 1
ATOM 1021 N N . LEU A 1 128 ? 5.727 -3.058 -3.568 1.00 97.06 128 LEU A N 1
ATOM 1022 C CA . LEU A 1 128 ? 4.999 -4.277 -3.943 1.00 97.06 128 LEU A CA 1
ATOM 1023 C C . LEU A 1 128 ? 3.919 -4.653 -2.923 1.00 97.06 128 LEU A C 1
ATOM 1025 O O . LEU A 1 128 ? 2.822 -5.037 -3.315 1.00 97.06 128 LEU A O 1
ATOM 1029 N N . VAL A 1 129 ? 4.207 -4.517 -1.625 1.00 95.81 129 VAL A N 1
ATOM 1030 C CA . VAL A 1 129 ? 3.220 -4.750 -0.558 1.00 95.81 129 VAL A CA 1
ATOM 1031 C C . VAL A 1 129 ? 2.115 -3.695 -0.605 1.00 95.81 129 VAL A C 1
ATOM 1033 O O . VAL A 1 129 ? 0.942 -4.042 -0.483 1.00 95.81 129 VAL A O 1
ATOM 1036 N N . ALA A 1 130 ? 2.458 -2.420 -0.815 1.00 94.56 130 ALA A N 1
ATOM 1037 C CA . ALA A 1 130 ? 1.463 -1.359 -0.946 1.00 94.56 130 ALA A CA 1
ATOM 1038 C C . ALA A 1 130 ? 0.502 -1.614 -2.117 1.00 94.56 130 ALA A C 1
ATOM 1040 O O . ALA A 1 130 ? -0.698 -1.448 -1.943 1.00 94.56 130 ALA A O 1
ATOM 1041 N N . ILE A 1 131 ? 1.008 -2.085 -3.261 1.00 95.56 131 ILE A N 1
ATOM 1042 C CA . ILE A 1 131 ? 0.182 -2.432 -4.423 1.00 95.56 131 ILE A CA 1
ATOM 1043 C C . ILE A 1 131 ? -0.649 -3.688 -4.123 1.00 95.56 131 ILE A C 1
ATOM 1045 O O . ILE A 1 131 ? -1.870 -3.627 -4.075 1.00 95.56 131 ILE A O 1
ATOM 1049 N N . LEU A 1 132 ? -0.004 -4.829 -3.867 1.00 95.31 132 LEU A N 1
ATOM 1050 C CA . LEU A 1 132 ? -0.681 -6.133 -3.831 1.00 95.31 132 LEU A CA 1
ATOM 1051 C C . LEU A 1 132 ? -1.545 -6.370 -2.585 1.00 95.31 132 LEU A C 1
ATOM 1053 O O . LEU A 1 132 ? -2.444 -7.205 -2.628 1.00 95.31 132 LEU A O 1
ATOM 1057 N N . VAL A 1 133 ? -1.275 -5.669 -1.482 1.00 93.81 133 VAL A N 1
ATOM 1058 C CA . VAL A 1 133 ? -2.032 -5.795 -0.224 1.00 93.81 133 VAL A CA 1
ATOM 1059 C C . VAL A 1 133 ? -2.795 -4.515 0.085 1.00 93.81 133 VAL A C 1
ATOM 1061 O O . VAL A 1 133 ? -3.974 -4.573 0.420 1.00 93.81 133 VAL A O 1
ATOM 1064 N N . GLY A 1 134 ? -2.123 -3.366 -0.005 1.00 92.00 134 GLY A N 1
ATOM 1065 C CA . GLY A 1 134 ? -2.702 -2.077 0.374 1.00 92.00 134 GLY A CA 1
ATOM 1066 C C . GLY A 1 134 ? -3.817 -1.617 -0.560 1.00 92.00 134 GLY A C 1
ATOM 1067 O O . GLY A 1 134 ? -4.835 -1.133 -0.074 1.00 92.00 134 GLY A O 1
ATOM 1068 N N . ASP A 1 135 ? -3.646 -1.802 -1.870 1.00 89.75 135 ASP A N 1
ATOM 1069 C CA . ASP A 1 135 ? -4.630 -1.383 -2.874 1.00 89.75 135 ASP A CA 1
ATOM 1070 C C . ASP A 1 135 ? -5.654 -2.468 -3.233 1.00 89.75 135 ASP A C 1
ATOM 1072 O O . ASP A 1 135 ? -6.694 -2.187 -3.825 1.00 89.75 135 ASP A O 1
ATOM 1076 N N . ALA A 1 136 ? -5.421 -3.712 -2.804 1.00 89.50 136 ALA A N 1
ATOM 1077 C CA . ALA A 1 136 ? -6.332 -4.823 -3.064 1.00 89.50 136 ALA A CA 1
ATOM 1078 C C . ALA A 1 136 ? -7.807 -4.522 -2.714 1.00 89.50 136 ALA A C 1
ATOM 1080 O O . ALA A 1 136 ? -8.672 -4.911 -3.503 1.00 89.50 136 ALA A O 1
ATOM 1081 N N . PRO A 1 137 ? -8.146 -3.826 -1.607 1.00 88.00 137 PRO A N 1
ATOM 1082 C CA . PRO A 1 137 ? -9.529 -3.445 -1.330 1.00 88.00 137 PRO A CA 1
ATOM 1083 C C . PRO A 1 137 ? -10.095 -2.450 -2.352 1.00 88.00 137 PRO A C 1
ATOM 1085 O O . PRO A 1 137 ? -11.255 -2.568 -2.730 1.00 88.00 137 PRO A O 1
ATOM 1088 N N . SER A 1 138 ? -9.294 -1.496 -2.837 1.00 83.31 138 SER A N 1
ATOM 1089 C CA . SER A 1 138 ? -9.725 -0.499 -3.829 1.00 83.31 138 SER A CA 1
ATOM 1090 C C . SER A 1 138 ? -10.103 -1.144 -5.163 1.00 83.31 138 SER A C 1
ATOM 1092 O O . SER A 1 138 ? -11.055 -0.707 -5.809 1.00 83.31 138 SER A O 1
ATOM 1094 N N . VAL A 1 139 ? -9.364 -2.184 -5.565 1.00 85.94 139 VAL A N 1
ATOM 1095 C CA . VAL A 1 139 ? -9.544 -2.857 -6.861 1.00 85.94 139 VAL A CA 1
ATOM 1096 C C . VAL A 1 139 ? -10.592 -3.966 -6.797 1.00 85.94 139 VAL A C 1
ATOM 1098 O O . VAL A 1 139 ? -11.405 -4.108 -7.712 1.00 85.94 139 VAL A O 1
ATOM 1101 N N . ASN A 1 140 ? -10.586 -4.769 -5.730 1.00 85.62 140 ASN A N 1
ATOM 1102 C CA . ASN A 1 140 ? -11.435 -5.961 -5.643 1.00 85.62 140 ASN A CA 1
ATOM 1103 C C . ASN A 1 140 ? -12.785 -5.700 -4.983 1.00 85.62 140 ASN A C 1
ATOM 1105 O O . ASN A 1 140 ? -13.739 -6.449 -5.215 1.00 85.62 140 ASN A O 1
ATOM 1109 N N . GLU A 1 141 ? -12.879 -4.681 -4.131 1.00 85.69 141 GLU A N 1
ATOM 1110 C CA . GLU A 1 141 ? -14.095 -4.410 -3.383 1.00 85.69 141 GLU A CA 1
ATOM 1111 C C . GLU A 1 141 ? -14.869 -3.248 -3.988 1.00 85.69 141 GLU A C 1
ATOM 1113 O O . GLU A 1 141 ? -14.345 -2.282 -4.540 1.00 85.69 141 GLU A O 1
ATOM 1118 N N . LYS A 1 142 ? -16.190 -3.322 -3.853 1.00 81.56 142 LYS A N 1
ATOM 1119 C CA . LYS A 1 142 ? -17.031 -2.180 -4.171 1.00 81.56 142 LYS A CA 1
ATOM 1120 C C . LYS A 1 142 ? -16.875 -1.157 -3.055 1.00 81.56 142 LYS A C 1
ATOM 1122 O O . LYS A 1 142 ? -17.180 -1.466 -1.907 1.00 81.56 142 LYS A O 1
ATOM 1127 N N . TYR A 1 143 ? -16.529 0.079 -3.403 1.00 80.00 143 TYR A N 1
ATOM 1128 C CA . TYR A 1 143 ? -16.579 1.182 -2.450 1.00 80.00 143 TYR A CA 1
ATOM 1129 C C . TYR A 1 143 ? -17.994 1.324 -1.865 1.00 80.00 143 TYR A C 1
ATOM 1131 O O . TYR A 1 143 ? -18.950 1.684 -2.563 1.00 80.00 143 TYR A O 1
ATOM 1139 N N . VAL A 1 144 ? -18.124 1.025 -0.573 1.00 84.62 144 VAL A N 1
ATOM 1140 C CA . VAL A 1 144 ? -19.340 1.256 0.208 1.00 84.62 144 VAL A CA 1
ATOM 1141 C C . VAL A 1 144 ? -19.039 2.394 1.181 1.00 84.62 144 VAL A C 1
ATOM 1143 O O . VAL A 1 144 ? -18.390 2.158 2.200 1.00 84.62 144 VAL A O 1
ATOM 1146 N N . PRO A 1 145 ? -19.465 3.638 0.890 1.00 82.31 145 PRO A N 1
ATOM 1147 C CA . PRO A 1 145 ? -19.210 4.748 1.792 1.00 82.31 145 PRO A CA 1
ATOM 1148 C C . PRO A 1 145 ? -19.938 4.514 3.117 1.00 82.31 145 PRO A C 1
ATOM 1150 O O . PRO A 1 145 ? -21.166 4.416 3.159 1.00 82.31 145 PRO A O 1
ATOM 1153 N N . VAL A 1 146 ? -19.170 4.454 4.202 1.00 85.19 146 VAL A N 1
ATOM 1154 C CA . VAL A 1 146 ? -19.697 4.464 5.566 1.00 85.19 146 VAL A CA 1
ATOM 1155 C C . VAL A 1 146 ? -19.520 5.872 6.104 1.00 85.19 146 VAL A C 1
ATOM 1157 O O . VAL A 1 146 ? -18.406 6.330 6.349 1.00 85.19 146 VAL A O 1
ATOM 1160 N N . TYR A 1 147 ? -20.631 6.579 6.252 1.00 86.00 147 TYR A N 1
ATOM 1161 C CA . TYR A 1 147 ? -20.625 7.893 6.874 1.00 86.00 147 TYR A CA 1
ATOM 1162 C C . TYR A 1 147 ? -20.673 7.729 8.389 1.00 86.00 147 TYR A C 1
ATOM 1164 O O . TYR A 1 147 ? -21.413 6.892 8.908 1.00 86.00 147 TYR A O 1
ATOM 1172 N N . ASN A 1 148 ? -19.902 8.549 9.100 1.00 86.94 148 ASN A N 1
ATOM 1173 C CA . ASN A 1 148 ? -19.993 8.625 10.550 1.00 86.94 148 ASN A CA 1
ATOM 1174 C C . ASN A 1 148 ? -21.436 8.934 10.950 1.00 86.94 148 ASN A C 1
ATOM 1176 O O . ASN A 1 148 ? -22.000 9.935 10.503 1.00 86.94 148 ASN A O 1
ATOM 1180 N N . ALA A 1 149 ? -22.004 8.103 11.822 1.00 87.50 149 ALA A N 1
ATOM 1181 C CA . ALA A 1 149 ? -23.319 8.373 12.384 1.00 87.50 149 ALA A CA 1
ATOM 1182 C C . ALA A 1 149 ? -23.302 9.679 13.193 1.00 87.50 149 ALA A C 1
ATOM 1184 O O . ALA A 1 149 ? -24.224 10.475 13.088 1.00 87.50 149 ALA A O 1
ATOM 1185 N N . TYR A 1 150 ? -22.219 9.932 13.935 1.00 90.56 150 TYR A N 1
ATOM 1186 C CA . TYR A 1 150 ? -22.053 11.098 14.797 1.00 90.56 150 TYR A CA 1
ATOM 1187 C C . TYR A 1 150 ? -20.640 11.678 14.672 1.00 90.56 150 TYR A C 1
ATOM 1189 O O . TYR A 1 150 ? -19.661 10.937 14.692 1.00 90.56 150 TYR A O 1
ATOM 1197 N N . ASN A 1 151 ? -20.539 13.006 14.554 1.00 90.38 151 ASN A N 1
ATOM 1198 C CA . ASN A 1 151 ? -19.268 13.739 14.414 1.00 90.38 151 ASN A CA 1
ATOM 1199 C C . ASN A 1 151 ? -19.025 14.749 15.550 1.00 90.38 151 ASN A C 1
ATOM 1201 O O . ASN A 1 151 ? -18.062 15.513 15.494 1.00 90.38 151 ASN A O 1
ATOM 1205 N N . GLY A 1 152 ? -19.928 14.814 16.532 1.00 90.88 152 GLY A N 1
ATOM 1206 C CA . GLY A 1 152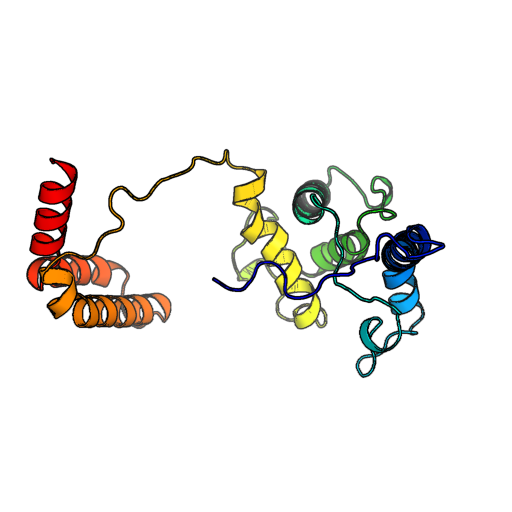 ? -19.834 15.754 17.643 1.00 90.88 152 GLY A CA 1
ATOM 1207 C C . GLY A 1 152 ? -18.948 15.243 18.777 1.00 90.88 152 GLY A C 1
ATOM 1208 O O . GLY A 1 152 ? -18.498 14.098 18.785 1.00 90.88 152 GLY A O 1
ATOM 1209 N N . GLN A 1 153 ? -18.736 16.101 19.767 1.00 92.94 153 GLN A N 1
ATOM 1210 C CA . GLN A 1 153 ? -18.119 15.741 21.038 1.00 92.94 153 GLN A CA 1
ATOM 1211 C C . GLN A 1 153 ? -19.208 15.742 22.110 1.00 92.94 153 GLN A C 1
ATOM 1213 O O . GLN A 1 153 ? -19.978 16.694 22.195 1.00 92.94 153 GLN A O 1
ATOM 1218 N N . THR A 1 154 ? -19.314 14.663 22.882 1.00 95.62 154 THR A N 1
ATOM 1219 C CA . THR A 1 154 ? -20.274 14.587 23.990 1.00 95.62 154 THR A CA 1
ATOM 1220 C C . THR A 1 154 ? -19.664 15.129 25.285 1.00 95.62 154 THR A C 1
ATOM 1222 O O . THR A 1 154 ? -18.438 15.191 25.418 1.00 95.62 154 THR A O 1
ATOM 1225 N N . GLU A 1 155 ? -20.495 15.477 26.269 1.00 96.19 155 GLU A N 1
ATOM 1226 C CA . GLU A 1 155 ? -20.021 15.977 27.569 1.00 96.19 155 GLU A CA 1
ATOM 1227 C C . GLU A 1 155 ? -19.081 14.977 28.261 1.00 96.19 155 GLU A C 1
ATOM 1229 O O . GLU A 1 155 ? -18.020 15.343 28.778 1.00 96.19 155 GLU A O 1
ATOM 1234 N N . THR A 1 156 ? -19.406 13.679 28.221 1.00 97.19 156 THR A N 1
ATOM 1235 C CA . THR A 1 156 ? -18.541 12.661 28.832 1.00 97.19 156 THR A CA 1
ATOM 1236 C C . THR A 1 156 ? -17.224 12.500 28.068 1.00 97.19 156 THR A C 1
ATOM 1238 O O . THR A 1 156 ? -16.179 12.280 28.694 1.00 97.19 156 THR A O 1
ATOM 1241 N N . MET A 1 157 ? -17.215 12.677 26.739 1.00 97.12 157 MET A N 1
ATOM 1242 C CA . MET A 1 157 ? -15.966 12.665 25.970 1.00 97.12 157 MET A CA 1
ATOM 1243 C C . MET A 1 157 ? -14.993 13.755 26.445 1.00 97.12 157 MET A C 1
ATOM 1245 O O . MET A 1 157 ? -13.801 13.479 26.566 1.00 97.12 157 MET A O 1
ATOM 1249 N N . GLU A 1 158 ? -15.461 14.963 26.774 1.00 96.12 158 GLU A N 1
ATOM 1250 C CA . GLU A 1 158 ? -14.586 16.055 27.241 1.00 96.12 158 GLU A CA 1
ATOM 1251 C C . GLU A 1 158 ? -13.725 15.669 28.449 1.00 96.12 158 GLU A C 1
ATOM 1253 O O . GLU A 1 158 ? -12.562 16.062 28.541 1.00 96.12 158 GLU A O 1
ATOM 1258 N N . THR A 1 159 ? -14.271 14.864 29.362 1.00 96.81 159 THR A N 1
ATOM 1259 C CA . THR A 1 159 ? -13.600 14.542 30.628 1.00 96.81 159 THR A CA 1
ATOM 1260 C C . THR A 1 159 ? -12.972 13.150 30.664 1.00 96.81 159 THR A C 1
ATOM 1262 O O . THR A 1 159 ? -12.026 12.934 31.426 1.00 96.81 159 THR A O 1
ATOM 1265 N N . LYS A 1 160 ? -13.474 12.188 29.877 1.00 97.25 160 LYS A N 1
ATOM 1266 C CA . LYS A 1 160 ? -13.058 10.772 29.956 1.00 97.25 160 LYS A CA 1
ATOM 1267 C C . LYS A 1 160 ? -12.287 10.271 28.742 1.00 97.25 160 LYS A C 1
ATOM 1269 O O . LYS A 1 160 ? -11.527 9.312 28.877 1.00 97.25 160 LYS A O 1
ATOM 1274 N N . TRP A 1 161 ? -12.421 10.914 27.581 1.00 96.12 161 TRP A N 1
ATOM 1275 C CA . TRP A 1 161 ? -11.911 10.371 26.317 1.00 96.12 161 TRP A CA 1
ATOM 1276 C C . TRP A 1 161 ? -10.398 10.155 26.303 1.00 96.12 161 TRP A C 1
ATOM 1278 O O . TRP A 1 161 ? -9.932 9.138 25.802 1.00 96.12 161 TRP A O 1
ATOM 1288 N N . ALA A 1 162 ? -9.627 11.059 26.915 1.00 97.00 162 ALA A N 1
ATOM 1289 C CA . ALA A 1 162 ? -8.173 10.919 27.001 1.00 97.00 162 ALA A CA 1
ATOM 1290 C C . ALA A 1 162 ? -7.745 9.634 27.736 1.00 97.00 162 ALA A C 1
ATOM 1292 O O . ALA A 1 162 ? -6.823 8.948 27.299 1.00 97.00 162 ALA A O 1
ATOM 1293 N N . ASN A 1 163 ? -8.438 9.276 28.821 1.00 96.69 163 ASN A N 1
ATOM 1294 C CA . ASN A 1 163 ? -8.143 8.056 29.575 1.00 96.69 163 ASN A CA 1
ATOM 1295 C C . ASN A 1 163 ? -8.585 6.802 28.812 1.00 96.69 163 ASN A C 1
ATOM 1297 O O . ASN A 1 163 ? -7.850 5.818 28.794 1.00 96.69 163 ASN A O 1
ATOM 1301 N N . LEU A 1 164 ? -9.754 6.852 28.164 1.00 97.88 164 LEU A N 1
ATOM 1302 C CA . LEU A 1 164 ? -10.261 5.752 27.340 1.00 97.88 164 LEU A CA 1
ATOM 1303 C C . LEU A 1 164 ? -9.315 5.448 26.170 1.00 97.88 164 LEU A C 1
ATOM 1305 O O . LEU A 1 164 ? -8.942 4.294 25.986 1.00 97.88 164 LEU A O 1
ATOM 1309 N N . LYS A 1 165 ? -8.848 6.482 25.456 1.00 97.38 165 LYS A N 1
ATOM 1310 C CA . LYS A 1 165 ? -7.850 6.344 24.384 1.00 97.38 165 LYS A CA 1
ATOM 1311 C C . LYS A 1 165 ? -6.536 5.768 24.876 1.00 97.38 165 LYS A C 1
ATOM 1313 O O . LYS A 1 165 ? -5.990 4.874 24.251 1.00 97.38 165 LYS A O 1
ATOM 1318 N N . LYS A 1 166 ? -6.030 6.251 26.011 1.00 97.62 166 LYS A N 1
ATOM 1319 C CA . LYS A 1 166 ? -4.787 5.721 26.576 1.00 97.62 166 LYS A CA 1
ATOM 1320 C C . LYS A 1 166 ? -4.909 4.227 26.895 1.00 97.62 166 LYS A C 1
ATOM 1322 O O . LYS A 1 166 ? -3.994 3.464 26.611 1.00 97.62 166 LYS A O 1
ATOM 1327 N N . MET A 1 167 ? -6.036 3.811 27.475 1.00 97.56 167 MET A N 1
ATOM 1328 C CA . MET A 1 167 ? -6.310 2.401 27.764 1.00 97.56 167 MET A CA 1
ATOM 1329 C C . MET A 1 167 ? -6.380 1.563 26.483 1.00 97.56 167 MET A C 1
ATOM 1331 O O . MET A 1 167 ? -5.813 0.475 26.438 1.00 97.56 167 MET A O 1
ATOM 1335 N N . GLU A 1 168 ? -7.039 2.082 25.446 1.00 97.50 168 GLU A N 1
ATOM 1336 C CA . GLU A 1 168 ? -7.097 1.469 24.116 1.00 97.50 168 GLU A CA 1
ATOM 1337 C C . GLU A 1 168 ? -5.688 1.307 23.526 1.00 97.50 168 GLU A C 1
ATOM 1339 O O . GLU A 1 168 ? -5.261 0.191 23.240 1.00 97.50 168 GLU A O 1
ATOM 1344 N N . GLU A 1 169 ? -4.915 2.390 23.443 1.00 97.81 169 GLU A N 1
ATOM 1345 C CA . GLU A 1 169 ? -3.550 2.386 22.906 1.00 97.81 169 GLU A CA 1
ATOM 1346 C C . GLU A 1 169 ? -2.636 1.396 23.645 1.00 97.81 169 GLU A C 1
ATOM 1348 O O . GLU A 1 169 ? -1.896 0.637 23.011 1.00 97.81 169 GLU A O 1
ATOM 1353 N N . GLU A 1 170 ? -2.689 1.361 24.980 1.00 97.19 170 GLU A N 1
ATOM 1354 C CA . GLU A 1 170 ? -1.875 0.453 25.793 1.00 97.19 170 GLU A CA 1
ATOM 1355 C C . GLU A 1 170 ? -2.272 -1.016 25.608 1.00 97.19 170 GLU A C 1
ATOM 1357 O O . GLU A 1 170 ? -1.390 -1.870 25.465 1.00 97.19 170 GLU A O 1
ATOM 1362 N N . THR A 1 171 ? -3.572 -1.329 25.612 1.00 97.75 171 THR A N 1
ATOM 1363 C CA . THR A 1 171 ? -4.048 -2.707 25.438 1.00 97.75 171 THR A CA 1
ATOM 1364 C C . THR A 1 171 ? -3.716 -3.225 24.047 1.00 97.75 171 THR A C 1
ATOM 1366 O O . THR A 1 171 ? -3.101 -4.285 23.916 1.00 97.75 171 THR A O 1
ATOM 1369 N N . PHE A 1 172 ? -4.036 -2.457 23.006 1.00 97.69 172 PHE A N 1
ATOM 1370 C CA . PHE A 1 172 ? -3.807 -2.877 21.626 1.00 97.69 172 PHE A CA 1
ATOM 1371 C C . PHE A 1 172 ? -2.310 -3.012 21.342 1.00 97.69 172 PHE A C 1
ATOM 1373 O O . PHE A 1 172 ? -1.893 -3.993 20.730 1.00 97.69 172 PHE A O 1
ATOM 1380 N N . SER A 1 173 ? -1.474 -2.113 21.876 1.00 97.44 173 SER A N 1
ATOM 1381 C CA . SER A 1 173 ? -0.015 -2.246 21.768 1.00 97.44 173 SER A CA 1
ATOM 1382 C C . SER A 1 173 ? 0.497 -3.540 22.403 1.00 97.44 173 SER A C 1
ATOM 1384 O O . SER A 1 173 ? 1.354 -4.209 21.828 1.00 97.44 173 SER A O 1
ATOM 1386 N N . LYS A 1 174 ? -0.017 -3.936 23.577 1.00 97.50 174 LYS A N 1
ATOM 1387 C CA . LYS A 1 174 ? 0.377 -5.204 24.215 1.00 97.50 174 LYS A CA 1
ATOM 1388 C C . LYS A 1 174 ? -0.030 -6.408 23.372 1.00 97.50 174 LYS A C 1
ATOM 1390 O O . LYS A 1 174 ? 0.798 -7.302 23.210 1.00 97.50 174 LYS A O 1
ATOM 1395 N N . ILE A 1 175 ? -1.249 -6.415 22.833 1.00 97.44 175 ILE A N 1
ATOM 1396 C CA . ILE A 1 175 ? -1.753 -7.499 21.977 1.00 97.44 175 ILE A CA 1
ATOM 1397 C C . ILE A 1 175 ? -0.893 -7.617 20.713 1.00 97.44 175 ILE A C 1
ATOM 1399 O O . ILE A 1 175 ? -0.337 -8.678 20.443 1.00 97.44 175 ILE A O 1
ATOM 1403 N N . VAL A 1 176 ? -0.695 -6.515 19.981 1.00 95.19 176 VAL A N 1
ATOM 1404 C CA . VAL A 1 176 ? 0.084 -6.495 18.727 1.00 95.19 176 VAL A CA 1
ATOM 1405 C C . VAL A 1 176 ? 1.534 -6.928 18.950 1.00 95.19 176 VAL A C 1
ATOM 1407 O O . VAL A 1 176 ? 2.109 -7.636 18.127 1.00 95.19 176 VAL A O 1
ATOM 1410 N N . MET A 1 177 ? 2.135 -6.549 20.080 1.00 95.94 177 MET A N 1
ATOM 1411 C CA . MET A 1 177 ? 3.495 -6.965 20.438 1.00 95.94 177 MET A CA 1
ATOM 1412 C C . MET A 1 177 ? 3.585 -8.395 21.002 1.00 95.94 177 MET A C 1
ATOM 1414 O O . MET A 1 177 ? 4.672 -8.804 21.412 1.00 95.94 177 MET A O 1
ATOM 1418 N N . GLY A 1 178 ? 2.473 -9.131 21.103 1.00 95.19 178 GLY A N 1
ATOM 1419 C CA . GLY A 1 178 ? 2.428 -10.472 21.696 1.00 95.19 178 GLY A CA 1
ATOM 1420 C C . GLY A 1 178 ? 2.699 -10.503 23.206 1.00 95.19 178 GLY A C 1
ATOM 1421 O O . GLY A 1 178 ? 3.085 -11.534 23.749 1.00 95.19 178 GLY A O 1
ATOM 1422 N N . LYS A 1 179 ? 2.541 -9.367 23.898 1.00 97.00 179 LYS A N 1
ATOM 1423 C CA . LYS A 1 179 ? 2.684 -9.243 25.362 1.00 97.00 179 LYS A CA 1
ATOM 1424 C C . LYS A 1 179 ? 1.384 -9.531 26.118 1.00 97.00 179 LYS A C 1
ATOM 1426 O O . LYS A 1 179 ? 1.422 -9.648 27.340 1.00 97.00 179 LYS A O 1
ATOM 1431 N N . ALA A 1 180 ? 0.261 -9.597 25.412 1.00 96.50 180 ALA A N 1
ATOM 1432 C CA . ALA A 1 180 ? -1.042 -10.010 25.917 1.00 96.50 180 ALA A CA 1
ATOM 1433 C C . ALA A 1 180 ? -1.729 -10.894 24.868 1.00 96.50 180 ALA A C 1
ATOM 1435 O O . ALA A 1 180 ? -1.463 -10.747 23.674 1.00 96.50 180 ALA A O 1
ATOM 1436 N N . ASP A 1 181 ? -2.588 -11.806 25.322 1.00 97.06 181 ASP A N 1
ATOM 1437 C CA . ASP A 1 181 ? -3.422 -12.620 24.437 1.00 97.06 181 ASP A CA 1
ATOM 1438 C C . ASP A 1 181 ? -4.551 -11.776 23.825 1.00 97.06 181 ASP A C 1
ATOM 1440 O O . ASP A 1 181 ? -4.953 -10.757 24.394 1.00 97.06 181 ASP A O 1
ATOM 1444 N N . ILE A 1 182 ? -5.094 -12.212 22.685 1.00 95.75 182 ILE A N 1
ATOM 1445 C CA . ILE A 1 182 ? -6.236 -11.552 22.043 1.00 95.75 182 ILE A CA 1
ATOM 1446 C C . ILE A 1 182 ? -7.464 -11.483 22.965 1.00 95.75 182 ILE A C 1
ATOM 1448 O O . ILE A 1 182 ? -8.247 -10.543 22.856 1.00 95.75 182 ILE A O 1
ATOM 1452 N N . SER A 1 183 ? -7.598 -12.406 23.926 1.00 95.75 183 SER A N 1
ATOM 1453 C CA . SER A 1 183 ? -8.665 -12.387 24.933 1.00 95.75 183 SER A CA 1
ATOM 1454 C C . SER A 1 183 ? -8.657 -11.141 25.828 1.00 95.75 183 SER A C 1
ATOM 1456 O O . SER A 1 183 ? -9.674 -10.816 26.431 1.00 95.75 183 SER A O 1
ATOM 1458 N N . GLU A 1 184 ? -7.533 -10.420 25.931 1.00 97.12 184 GLU A N 1
ATOM 1459 C CA . GLU A 1 184 ? -7.450 -9.156 26.684 1.00 97.12 184 GLU A CA 1
ATOM 1460 C C . GLU A 1 184 ? -8.382 -8.076 26.098 1.00 97.12 184 GLU A C 1
ATOM 1462 O O . GLU A 1 184 ? -8.779 -7.142 26.799 1.00 97.12 184 GLU A O 1
ATOM 1467 N N . PHE A 1 185 ? -8.772 -8.213 24.825 1.00 97.69 185 PHE A N 1
ATOM 1468 C CA . PHE A 1 185 ? -9.736 -7.328 24.178 1.00 97.69 185 PHE A CA 1
ATOM 1469 C C . PHE A 1 185 ? -11.084 -7.295 24.911 1.00 97.69 185 PHE A C 1
ATOM 1471 O O . PHE A 1 185 ? -11.634 -6.212 25.111 1.00 97.69 185 PHE A O 1
ATOM 1478 N N . ASP A 1 186 ? -11.589 -8.443 25.373 1.00 97.56 186 ASP A N 1
ATOM 1479 C CA . ASP A 1 186 ? -12.880 -8.510 26.069 1.00 97.56 186 ASP A CA 1
ATOM 1480 C C . ASP A 1 186 ? -12.831 -7.721 27.387 1.00 97.56 186 ASP A C 1
ATOM 1482 O O . ASP A 1 186 ? -13.699 -6.886 27.658 1.00 97.56 186 ASP A O 1
ATOM 1486 N N . THR A 1 187 ? -11.745 -7.881 28.151 1.00 97.12 187 THR A N 1
ATOM 1487 C CA . THR A 1 187 ? -11.477 -7.097 29.367 1.00 97.12 187 THR A CA 1
ATOM 1488 C C . THR A 1 187 ? -11.379 -5.601 29.059 1.00 97.12 187 THR A C 1
ATOM 1490 O O . THR A 1 187 ? -11.896 -4.766 29.806 1.00 97.12 187 THR A O 1
ATOM 1493 N N . PHE A 1 188 ? -10.724 -5.223 27.956 1.00 98.06 188 PHE A N 1
ATOM 1494 C CA . PHE A 1 188 ? -10.678 -3.827 27.521 1.00 98.06 188 PHE A CA 1
ATOM 1495 C C . PHE A 1 188 ? -12.075 -3.276 27.239 1.00 98.06 188 PHE A C 1
ATOM 1497 O O . PHE A 1 188 ? -12.381 -2.185 27.713 1.00 98.06 188 PHE A O 1
ATOM 1504 N N . VAL A 1 189 ? -12.934 -4.014 26.531 1.00 98.06 189 VAL A N 1
ATOM 1505 C CA . VAL A 1 189 ? -14.301 -3.567 26.225 1.00 98.06 189 VAL A CA 1
ATOM 1506 C C . VAL A 1 189 ? -15.109 -3.351 27.507 1.00 98.06 189 VAL A C 1
ATOM 1508 O O . VAL A 1 189 ? -15.771 -2.319 27.642 1.00 98.06 189 VAL A O 1
ATOM 1511 N N . GLU A 1 190 ? -15.035 -4.271 28.473 1.00 98.06 190 GLU A N 1
ATOM 1512 C CA . GLU A 1 190 ? -15.701 -4.123 29.777 1.00 98.06 190 GLU A CA 1
ATOM 1513 C C . GLU A 1 190 ? -15.209 -2.881 30.542 1.00 98.06 190 GLU A C 1
ATOM 1515 O O . GLU A 1 190 ? -16.000 -2.083 31.064 1.00 98.06 190 GLU A O 1
ATOM 1520 N N . ASN A 1 191 ? -13.893 -2.670 30.566 1.00 97.62 191 ASN A N 1
ATOM 1521 C CA . ASN A 1 191 ? -13.278 -1.515 31.216 1.00 97.62 191 ASN A CA 1
ATOM 1522 C C . ASN A 1 191 ? -13.615 -0.199 30.505 1.00 97.62 191 ASN A C 1
ATOM 1524 O O . ASN A 1 191 ? -13.923 0.793 31.164 1.00 97.62 191 ASN A O 1
ATOM 1528 N N . TRP A 1 192 ? -13.596 -0.179 29.173 1.00 98.38 192 TRP A N 1
ATOM 1529 C CA . TRP A 1 192 ? -13.928 0.995 28.372 1.00 98.38 192 TRP A CA 1
ATOM 1530 C C . TRP A 1 192 ? -15.375 1.427 28.617 1.00 98.38 192 TRP A C 1
ATOM 1532 O O . TRP A 1 192 ? -15.637 2.595 28.918 1.00 98.38 192 TRP A O 1
ATOM 1542 N N . LYS A 1 193 ? -16.311 0.468 28.586 1.00 97.94 193 LYS A N 1
ATOM 1543 C CA . LYS A 1 193 ? -17.732 0.708 28.868 1.00 97.94 193 LYS A CA 1
ATOM 1544 C C . LYS A 1 193 ? -17.945 1.281 30.265 1.00 97.94 193 LYS A C 1
ATOM 1546 O O . LYS A 1 193 ? -18.552 2.345 30.404 1.00 97.94 193 LYS A O 1
ATOM 1551 N N . SER A 1 194 ? -17.379 0.629 31.281 1.00 97.50 194 SER A N 1
ATOM 1552 C CA . SER A 1 194 ? -17.539 1.034 32.685 1.00 97.50 194 SER A CA 1
ATOM 1553 C C . SER A 1 194 ? -16.873 2.372 33.030 1.00 97.50 194 SER A C 1
ATOM 1555 O O . SER A 1 194 ? -17.342 3.074 33.925 1.00 97.50 194 SER A O 1
ATOM 1557 N N . GLN A 1 195 ? -15.818 2.774 32.313 1.00 97.38 195 GLN A N 1
ATOM 1558 C CA . GLN A 1 195 ? -15.091 4.028 32.564 1.00 97.38 195 GLN A CA 1
ATOM 1559 C C . GLN A 1 195 ? -15.651 5.251 31.820 1.00 97.38 195 GLN A C 1
ATOM 1561 O O . GLN A 1 195 ? -15.044 6.326 31.847 1.00 97.38 195 GLN A O 1
ATOM 1566 N N . GLY A 1 196 ? -16.827 5.121 31.205 1.00 96.69 196 GLY A N 1
ATOM 1567 C CA . GLY A 1 196 ? -17.545 6.225 30.561 1.00 96.69 196 GLY A CA 1
ATOM 1568 C C . GLY A 1 196 ? -17.971 5.929 29.128 1.00 96.69 196 GLY A C 1
ATOM 1569 O O . GLY A 1 196 ? -18.737 6.702 28.564 1.00 96.69 196 GLY A O 1
ATOM 1570 N N . GLY A 1 197 ? -17.531 4.810 28.555 1.00 97.69 197 GLY A N 1
ATOM 1571 C CA . GLY A 1 197 ? -17.908 4.398 27.212 1.00 97.69 197 GLY A CA 1
ATOM 1572 C C . GLY A 1 197 ? -19.414 4.218 27.019 1.00 97.69 197 GLY A C 1
ATOM 1573 O O . GLY A 1 197 ? -19.971 4.750 26.063 1.00 97.69 197 GLY A O 1
ATOM 1574 N N . ASP A 1 198 ? -20.103 3.557 27.956 1.00 98.25 198 ASP A N 1
ATOM 1575 C CA . ASP A 1 198 ? -21.563 3.376 27.861 1.00 98.25 198 ASP A CA 1
ATOM 1576 C C . ASP A 1 198 ? -22.316 4.710 27.936 1.00 98.25 198 ASP A C 1
ATOM 1578 O O . ASP A 1 198 ? -23.304 4.917 27.230 1.00 98.25 198 ASP A O 1
ATOM 1582 N N . GLN A 1 199 ? -21.831 5.642 28.758 1.00 98.25 199 GLN A N 1
ATOM 1583 C CA . GLN A 1 199 ? -22.421 6.973 28.870 1.00 98.25 199 GLN A CA 1
ATOM 1584 C C . GLN A 1 199 ? -22.207 7.784 27.584 1.00 98.25 199 GLN A C 1
ATOM 1586 O O . GLN A 1 199 ? -23.145 8.414 27.106 1.00 98.25 199 GLN A O 1
ATOM 1591 N N . ILE A 1 200 ? -21.021 7.703 26.974 1.00 97.50 200 ILE A N 1
ATOM 1592 C CA . ILE A 1 200 ? -20.750 8.308 25.663 1.00 97.50 200 ILE A CA 1
ATOM 1593 C C . ILE A 1 200 ? -21.692 7.732 24.599 1.00 97.50 200 ILE A C 1
ATOM 1595 O O . ILE A 1 200 ? -22.298 8.487 23.845 1.00 97.50 200 ILE A O 1
ATOM 1599 N N . LEU A 1 201 ? -21.859 6.406 24.544 1.00 96.44 201 LEU A N 1
ATOM 1600 C CA . LEU A 1 201 ? -22.776 5.768 23.592 1.00 96.44 201 LEU A CA 1
ATOM 1601 C C . LEU A 1 201 ? -24.226 6.219 23.805 1.00 96.44 201 LEU A C 1
ATOM 1603 O O . LEU A 1 201 ? -24.958 6.425 22.837 1.00 96.44 201 LEU A O 1
ATOM 1607 N N . LYS A 1 202 ? -24.647 6.393 25.061 1.00 97.19 202 LYS A N 1
ATOM 1608 C CA . LYS A 1 202 ? -25.970 6.924 25.393 1.00 97.19 202 LYS A CA 1
ATOM 1609 C C . LYS A 1 202 ? -26.141 8.363 24.899 1.00 97.19 202 LYS A C 1
ATOM 1611 O O . LYS A 1 202 ? -27.119 8.632 24.211 1.00 97.19 202 LYS A O 1
ATOM 1616 N N . GLU A 1 203 ? -25.184 9.243 25.186 1.00 96.75 203 GLU A N 1
ATOM 1617 C CA . GLU A 1 203 ? -25.187 10.646 24.740 1.00 96.75 203 GLU A CA 1
ATOM 1618 C C . GLU A 1 203 ? -25.241 10.751 23.209 1.00 96.75 203 GLU A C 1
ATOM 1620 O O . GLU A 1 203 ? -26.041 11.509 22.668 1.00 96.75 203 GLU A O 1
ATOM 1625 N N . ILE A 1 204 ? -24.460 9.931 22.495 1.00 96.31 204 ILE A N 1
ATOM 1626 C CA . ILE A 1 204 ? -24.512 9.858 21.028 1.00 96.31 204 ILE A CA 1
ATOM 1627 C C . ILE A 1 204 ? -25.919 9.478 20.552 1.00 96.31 204 ILE A C 1
ATOM 1629 O O . ILE A 1 204 ? -26.474 10.147 19.686 1.00 96.31 204 ILE A O 1
ATOM 1633 N N . ASN A 1 205 ? -26.512 8.417 21.107 1.00 95.38 205 ASN A N 1
ATOM 1634 C CA . ASN A 1 205 ? -27.846 7.968 20.695 1.00 95.38 205 ASN A CA 1
ATOM 1635 C C . ASN A 1 205 ? -28.935 9.010 20.985 1.00 95.38 205 ASN A C 1
ATOM 1637 O O . ASN A 1 205 ? -29.884 9.136 20.210 1.00 95.38 205 ASN A O 1
ATOM 1641 N N . GLU A 1 206 ? -28.804 9.759 22.080 1.00 95.31 206 GLU A N 1
ATOM 1642 C CA . GLU A 1 206 ? -29.697 10.869 22.408 1.00 95.31 206 GLU A CA 1
ATOM 1643 C C . GLU A 1 206 ? -29.578 12.008 21.390 1.00 95.31 206 GLU A C 1
ATOM 1645 O O . GLU A 1 206 ? -30.605 12.521 20.952 1.00 95.31 206 GLU A O 1
ATOM 1650 N N . GLU A 1 207 ? -28.365 12.367 20.956 1.00 93.06 207 GLU A N 1
ATOM 1651 C CA . GLU A 1 207 ? -28.164 13.371 19.900 1.00 93.06 207 GLU A CA 1
ATOM 1652 C C . GLU A 1 207 ? -28.680 12.905 18.535 1.00 93.06 207 GLU A C 1
ATOM 1654 O O . GLU A 1 207 ? -29.304 13.681 17.819 1.00 93.06 207 GLU A O 1
ATOM 1659 N N . LEU A 1 208 ? -28.476 11.633 18.181 1.00 92.06 208 LEU A N 1
ATOM 1660 C CA . LEU A 1 208 ? -28.958 11.070 16.912 1.00 92.06 208 LEU A CA 1
ATOM 1661 C C . LEU A 1 208 ? -30.480 10.918 16.843 1.00 92.06 208 LEU A C 1
ATOM 1663 O O . LEU A 1 208 ? -31.025 10.748 15.754 1.00 92.06 208 LEU A O 1
ATOM 1667 N N . SER A 1 209 ? -31.159 10.943 17.990 1.00 90.69 209 SER A N 1
ATOM 1668 C CA . SER A 1 209 ? -32.618 10.831 18.076 1.00 90.69 209 SER A CA 1
ATOM 1669 C C . SER A 1 209 ? -33.343 12.182 18.002 1.00 90.69 209 SER A C 1
ATOM 1671 O O . SER A 1 209 ? -34.574 12.202 18.088 1.00 90.69 209 SER A O 1
ATOM 1673 N N . LYS A 1 210 ? -32.610 13.296 17.892 1.00 83.94 210 LYS A N 1
ATOM 1674 C CA . LYS A 1 210 ? -33.162 14.651 17.729 1.00 83.94 210 LYS A CA 1
ATOM 1675 C C . LYS A 1 210 ? -33.392 14.985 16.259 1.00 83.94 210 LYS A C 1
ATOM 1677 O O . LYS A 1 210 ? -34.414 15.655 15.991 1.00 83.94 210 LYS A O 1
#

pLDDT: mean 91.2, std 8.11, range [40.69, 98.38]

Organism: NCBI:txid2509240

Sequence (210 aa):
MAEPTTQYVVASKACKNPEAAFKIVNYLIKNEQKWVDEGVSTTEMGTADFYPLYNTYDNADEIEVSYDVLTKYLAGEITMDDVDFSTHKLLKSDMEAVTKLKKEPYDDFSLDKWNLDSDIAKNNLPRLVAILVGDAPSVNEKYVPVYNAYNGQTETMETKWANLKKMEEETFSKIVMGKADISEFDTFVENWKSQGGDQILKEINEELSK

Secondary structure (DSSP, 8-state):
---S-S------TT-S-THHHHHHHHHHHHHHHHHHHTTSS-SS--HHHHSTT------TTHHHHHHHHHHHHHTTS--GGG--TTT-TTHHHHHHHHHHHBPSSTT---GGGB-TTSTTHHHHHHHHHIIIIISHHHHHS-------S--S--HHHHHHHHHHHHHHHHHHHHHHTTSS-TTHHHHHHHHHIIIIIHHHHHHHHHHHT-

Radius of gyration: 24.55 Å; chains: 1; bounding box: 56×56×57 Å

Foldseek 3Di:
DPDPDDDDDDDDPPDPCSCVLVVLVVCCQQCQLVCVVVVVADPVHHCVNPRPPDDDDADPCLLVVLQVVLVCVLVVVDDPVVDDCRRNVCSVVLNVVCVVFAAPPNLDPDPVRGDCVDPCCVPRVVVNCCRNPVCCCVNPHDDDDDDDLDDDAFPLCVPQVVVLVVLVVVQVVCCVVVVDPPVVVVVNVVVSCVSCNVVRVVRSVVVSVD